Protein AF-A0A2E2B2Q1-F1 (afdb_monomer_lite)

Foldseek 3Di:
DPPVVVVVVVVVVVVVVPPPPQDDQDADVVLLVLLVVLLDPPDDPVNNVVSLVVLLVVCVVPVLSSLSNLLVQLLPPPDPSSNCSSVVSVVPHPDDLLSSCVSLLSQCSHPDPSSVVSSLVSQQVSQDDPPDPDGAPLSCLVVLLVQLVVCVVPVDGDRVSVLLSCLQRPLLNSLVSNLSSNPDDPVVSVLSVVLSVLLVVLVVCVVVVHDCPVSLVVNLVSLVVQLPDPRVSSLLSSLSSCLPDVSNVDVVSLVSQCPDPDPSSNVSSPPPD

Sequence (273 aa):
MNKFFTIVSFFIFSLIFNNIAHAQIKPDHELQKMLKSLADDEIAPKDFTELLNKILKFQKSNEKHFFEQLIYSFAYAKTFREGLVPGVVLERSDVSKEQVQENIVDLLDSKDKAIVQKTEEWILSFETQDNCDRLNFTAYIPRIRKSIKKGLDNGRPEHMALVRHMFKHDPQEAILVFNNSSGLPVEVIRSVLWMQHLVGVAVWRHENKFDFKDTLDAAKNEIGKAVHSQHWWVRLYVAAILKKYEIFNDEQYRKMLKDDDCQLVKEFLGGDG

pLDDT: mean 88.41, std 16.31, range [33.34, 98.38]

Radius of gyration: 22.4 Å; chains: 1; bounding box: 60×56×60 Å

Secondary structure (DSSP, 8-state):
--HHHHHHHHHHHHHHHS------PPP-HHHHHHHHHHT-TT--HHHHHHHHHHHHHHHHH-HHHHHHHHHHHHHT-SSHHHHHHHHHHHHTS---HHHHHHHHGGGGG-S-HHHHHHHHHHHHHHHEETTEEEE--GGGHHHHHHHHHHHTTTS--S-HHHHHHHHHH-HHHHHHHHHHHH---HHHHHHHHHHHHHHHHHHHHHHTT---HHHHHHHHHHHHHHTT-S-HHHHHHHHHHHHH-GGG--HHHHHHHHT-SSHHHHHTTSS--

Structure (mmCIF, N/CA/C/O backbone):
data_AF-A0A2E2B2Q1-F1
#
_entry.id   AF-A0A2E2B2Q1-F1
#
loop_
_atom_site.group_PDB
_atom_site.id
_atom_site.type_symbol
_atom_site.label_atom_id
_atom_site.label_alt_id
_atom_site.label_comp_id
_atom_site.label_asym_id
_atom_site.label_entity_id
_atom_site.label_seq_id
_atom_site.pdbx_PDB_ins_code
_atom_site.Cartn_x
_atom_site.Cartn_y
_atom_site.Cartn_z
_atom_site.occupancy
_atom_site.B_iso_or_equiv
_atom_site.auth_seq_id
_atom_site.auth_comp_id
_atom_site.auth_asym_id
_atom_site.auth_atom_id
_atom_site.pdbx_PDB_model_num
ATOM 1 N N . MET A 1 1 ? 30.743 -38.867 9.807 1.00 49.16 1 MET A N 1
ATOM 2 C CA . MET A 1 1 ? 30.598 -37.568 10.501 1.00 49.16 1 MET A CA 1
ATOM 3 C C . MET A 1 1 ? 29.833 -36.497 9.692 1.00 49.16 1 MET A C 1
ATOM 5 O O . MET A 1 1 ? 29.906 -35.340 10.056 1.00 49.16 1 MET A O 1
ATOM 9 N N . ASN A 1 2 ? 29.021 -36.854 8.674 1.00 47.56 2 ASN A N 1
ATOM 10 C CA . ASN A 1 2 ? 28.365 -35.875 7.773 1.00 47.56 2 ASN A CA 1
ATOM 11 C C . ASN A 1 2 ? 26.823 -35.837 7.810 1.00 47.56 2 ASN A C 1
ATOM 13 O O . ASN A 1 2 ? 26.230 -35.037 7.102 1.00 47.56 2 ASN A O 1
ATOM 17 N N . LYS A 1 3 ? 26.146 -36.664 8.621 1.00 38.81 3 LYS A N 1
ATOM 18 C CA . LYS A 1 3 ? 24.666 -36.671 8.691 1.00 38.81 3 LYS A CA 1
ATOM 19 C C . LYS A 1 3 ? 24.083 -35.748 9.769 1.00 38.81 3 LYS A C 1
ATOM 21 O O . LYS A 1 3 ? 22.917 -35.386 9.690 1.00 38.81 3 LYS A O 1
ATOM 26 N N . PHE A 1 4 ? 24.892 -35.341 10.749 1.00 38.16 4 PHE A N 1
ATOM 27 C CA . PHE A 1 4 ? 24.446 -34.472 11.844 1.00 38.16 4 PHE A CA 1
ATOM 28 C C . PHE A 1 4 ? 24.378 -32.991 11.428 1.00 38.16 4 PHE A C 1
ATOM 30 O O . PHE A 1 4 ? 23.497 -32.266 11.877 1.00 38.16 4 PHE A O 1
ATOM 37 N N . PHE A 1 5 ? 25.240 -32.557 10.500 1.00 41.59 5 PHE A N 1
ATOM 38 C CA . PHE A 1 5 ? 25.255 -31.177 9.998 1.00 41.59 5 PHE A CA 1
ATOM 39 C C . PHE A 1 5 ? 24.036 -30.840 9.121 1.00 41.59 5 PHE A C 1
ATOM 41 O O . PHE A 1 5 ? 23.503 -29.738 9.202 1.00 41.59 5 PHE A O 1
ATOM 48 N N . THR A 1 6 ? 23.524 -31.797 8.340 1.00 43.50 6 THR A N 1
ATOM 49 C CA . THR A 1 6 ? 22.382 -31.570 7.435 1.00 43.50 6 THR A CA 1
ATOM 50 C C . THR A 1 6 ? 21.057 -31.360 8.179 1.00 43.50 6 THR A C 1
ATOM 52 O O . THR A 1 6 ? 20.217 -30.585 7.729 1.00 43.50 6 THR A O 1
ATOM 55 N N . ILE A 1 7 ? 20.869 -31.998 9.340 1.00 44.50 7 ILE A N 1
ATOM 56 C CA . ILE A 1 7 ? 19.632 -31.884 10.134 1.00 44.50 7 ILE A CA 1
ATOM 57 C C . ILE A 1 7 ? 19.592 -30.553 10.902 1.00 44.50 7 ILE A C 1
ATOM 59 O O . ILE A 1 7 ? 18.540 -29.921 10.989 1.00 44.50 7 ILE A O 1
ATOM 63 N N . VAL A 1 8 ? 20.742 -30.076 11.389 1.00 41.19 8 VAL A N 1
ATOM 64 C CA . VAL A 1 8 ? 20.841 -28.787 12.095 1.00 41.19 8 VAL A CA 1
ATOM 65 C C . VAL A 1 8 ? 20.626 -27.607 11.137 1.00 41.19 8 VAL A C 1
ATOM 67 O O . VAL A 1 8 ? 19.913 -26.668 11.486 1.00 41.19 8 VAL A O 1
ATOM 70 N N . SER A 1 9 ? 21.123 -27.676 9.895 1.00 41.41 9 SER A N 1
ATOM 71 C CA . SER A 1 9 ? 20.845 -26.641 8.885 1.00 41.41 9 SER A CA 1
ATOM 72 C C . SER A 1 9 ? 19.366 -26.563 8.488 1.00 41.41 9 SER A C 1
ATOM 74 O O . SER A 1 9 ? 18.875 -25.461 8.263 1.00 41.41 9 SER A O 1
ATOM 76 N N . PHE A 1 10 ? 18.630 -27.681 8.463 1.00 38.34 10 PHE A N 1
ATOM 77 C CA . PHE A 1 10 ? 17.196 -27.678 8.134 1.00 38.34 10 PHE A CA 1
ATOM 78 C C . PHE A 1 10 ? 16.337 -27.071 9.258 1.00 38.34 10 PHE A C 1
ATOM 80 O O . PHE A 1 10 ? 15.379 -26.350 8.986 1.00 38.34 10 PHE A O 1
ATOM 87 N N . PHE A 1 11 ? 16.709 -27.292 10.524 1.00 36.91 11 PHE A N 1
ATOM 88 C CA . PHE A 1 11 ? 16.032 -26.676 11.672 1.00 36.91 11 PHE A CA 1
ATOM 89 C C . PHE A 1 11 ? 16.306 -25.172 11.787 1.00 36.91 11 PHE A C 1
ATOM 91 O O . PHE A 1 11 ? 15.384 -24.418 12.088 1.00 36.91 11 PHE A O 1
ATOM 98 N N . ILE A 1 12 ? 17.526 -24.717 11.483 1.00 44.25 12 ILE A N 1
ATOM 99 C CA . ILE A 1 12 ? 17.846 -23.281 11.443 1.00 44.25 12 ILE A CA 1
ATOM 100 C C . ILE A 1 12 ? 17.125 -22.603 10.267 1.00 44.25 12 ILE A C 1
ATOM 102 O O . ILE A 1 12 ? 16.575 -21.520 10.445 1.00 44.25 12 ILE A O 1
ATOM 106 N N . PHE A 1 13 ? 17.011 -23.260 9.106 1.00 40.34 13 PHE A N 1
ATOM 107 C CA . PHE A 1 13 ? 16.207 -22.743 7.989 1.00 40.34 13 PHE A CA 1
ATOM 108 C C . PHE A 1 13 ? 14.718 -22.641 8.364 1.00 40.34 13 PHE A C 1
ATOM 110 O O . PHE A 1 13 ? 14.092 -21.611 8.135 1.00 40.34 13 PHE A O 1
ATOM 117 N N . SER A 1 14 ? 14.156 -23.655 9.028 1.00 33.34 14 SER A N 1
ATOM 118 C CA . SER A 1 14 ? 12.746 -23.647 9.448 1.00 33.34 14 SER A CA 1
ATOM 119 C C . SER A 1 14 ? 12.452 -22.645 10.580 1.00 33.34 14 SER A C 1
ATOM 121 O O . SER A 1 14 ? 11.354 -22.101 10.652 1.00 33.34 14 SER A O 1
ATOM 123 N N . LEU A 1 15 ? 13.428 -22.330 11.440 1.00 36.56 15 LEU A N 1
ATOM 124 C CA . LEU A 1 15 ? 13.305 -21.290 12.475 1.00 36.56 15 LEU A CA 1
ATOM 125 C C . LEU A 1 15 ? 13.440 -19.862 11.923 1.00 36.56 15 LEU A C 1
ATOM 127 O O . LEU A 1 15 ? 12.836 -18.946 12.478 1.00 36.56 15 LEU A O 1
ATOM 131 N N . ILE A 1 16 ? 14.165 -19.666 10.815 1.00 43.59 16 ILE A N 1
ATOM 132 C CA . ILE A 1 16 ? 14.241 -18.366 10.125 1.00 43.59 16 ILE A CA 1
ATOM 133 C C . ILE A 1 16 ? 12.952 -18.091 9.327 1.00 43.59 16 ILE A C 1
ATOM 135 O O . ILE A 1 16 ? 12.523 -16.943 9.250 1.00 43.59 16 ILE A O 1
ATOM 139 N N . PHE A 1 17 ? 12.274 -19.126 8.810 1.00 43.31 17 PHE A N 1
ATOM 140 C CA . PHE A 1 17 ? 10.996 -18.971 8.095 1.00 43.31 17 PHE A CA 1
ATOM 141 C C . PHE A 1 17 ? 9.740 -18.957 8.993 1.00 43.31 17 PHE A C 1
ATOM 143 O O . PHE A 1 17 ? 8.704 -18.474 8.548 1.00 43.31 17 PHE A O 1
ATOM 150 N N . ASN A 1 18 ? 9.807 -19.418 10.251 1.00 36.28 18 ASN A N 1
ATOM 151 C CA . ASN A 1 18 ? 8.630 -19.511 11.138 1.00 36.28 18 ASN A CA 1
ATOM 152 C C . ASN A 1 18 ? 8.410 -18.330 12.100 1.00 36.28 18 ASN A C 1
ATOM 154 O O . ASN A 1 18 ? 7.409 -18.325 12.812 1.00 36.28 18 ASN A O 1
ATOM 158 N N . ASN A 1 19 ? 9.291 -17.326 12.134 1.00 39.44 19 ASN A N 1
ATOM 159 C CA . ASN A 1 19 ? 9.129 -16.174 13.037 1.00 39.44 19 ASN A CA 1
ATOM 160 C C . ASN A 1 19 ? 8.530 -14.922 12.387 1.00 39.44 19 ASN A C 1
ATOM 162 O O . ASN A 1 19 ? 8.425 -13.888 13.045 1.00 39.44 19 ASN A O 1
ATOM 166 N N . ILE A 1 20 ? 8.039 -15.014 11.148 1.00 47.78 20 ILE A N 1
ATOM 167 C CA . ILE A 1 20 ? 6.969 -14.111 10.719 1.00 47.78 20 ILE A CA 1
ATOM 168 C C . ILE A 1 20 ? 5.678 -14.748 11.230 1.00 47.78 20 ILE A C 1
ATOM 170 O O . ILE A 1 20 ? 4.977 -15.455 10.507 1.00 47.78 20 ILE A O 1
ATOM 174 N N . ALA A 1 21 ? 5.402 -14.573 12.524 1.00 47.75 21 ALA A N 1
ATOM 175 C CA . ALA A 1 21 ? 4.076 -14.827 13.060 1.00 47.75 21 ALA A CA 1
ATOM 176 C C . ALA A 1 21 ? 3.123 -13.900 12.300 1.00 47.75 21 ALA A C 1
ATOM 178 O O . ALA A 1 21 ? 3.013 -12.720 12.621 1.00 47.75 21 ALA A O 1
ATOM 179 N N . HIS A 1 22 ? 2.523 -14.410 11.222 1.00 54.91 22 HIS A N 1
ATOM 180 C CA . HIS A 1 22 ? 1.529 -13.681 10.447 1.00 54.91 22 HIS A CA 1
ATOM 181 C C . HIS A 1 22 ? 0.491 -13.145 11.427 1.00 54.91 22 HIS A C 1
ATOM 183 O O . HIS A 1 22 ? -0.100 -13.935 12.168 1.00 54.91 22 HIS A O 1
ATOM 189 N N . ALA A 1 23 ? 0.340 -11.822 11.472 1.00 63.12 23 ALA A N 1
ATOM 190 C CA . ALA A 1 23 ? -0.420 -11.126 12.498 1.00 63.12 23 ALA A CA 1
ATOM 191 C C . ALA A 1 23 ? -1.913 -11.468 12.374 1.00 63.12 23 ALA A C 1
ATOM 193 O O . ALA A 1 23 ? -2.686 -10.795 11.691 1.00 63.12 23 ALA A O 1
ATOM 194 N N . GLN A 1 24 ? -2.321 -12.571 12.998 1.00 84.56 24 GLN A N 1
ATOM 195 C CA . GLN A 1 24 ? -3.720 -12.849 13.254 1.00 84.56 24 GLN A CA 1
ATOM 196 C C . GLN A 1 24 ? -4.105 -12.051 14.494 1.00 84.56 24 GLN A C 1
ATOM 198 O O . GLN A 1 24 ? -3.623 -12.323 15.595 1.00 84.56 24 GLN A O 1
ATOM 203 N N . ILE A 1 25 ? -4.960 -11.050 14.304 1.00 93.06 25 ILE A N 1
ATOM 204 C CA . ILE A 1 25 ? -5.442 -10.221 15.403 1.00 93.06 25 ILE A CA 1
ATOM 205 C C . ILE A 1 25 ? -6.359 -11.086 16.266 1.00 93.06 25 ILE A C 1
ATOM 207 O O . ILE A 1 25 ? -7.405 -11.552 15.813 1.00 93.06 25 ILE A O 1
ATOM 211 N N . LYS A 1 26 ? -5.965 -11.321 17.518 1.00 95.25 26 LYS A N 1
ATOM 212 C CA . LYS A 1 26 ? -6.862 -11.915 18.508 1.00 95.25 26 LYS A CA 1
ATOM 213 C C . LYS A 1 26 ? -7.782 -10.804 19.025 1.00 95.25 26 LYS A C 1
ATOM 215 O O . LYS A 1 26 ? -7.255 -9.811 19.529 1.00 95.25 26 LYS A O 1
ATOM 220 N N . PRO A 1 27 ? -9.114 -10.930 18.912 1.00 96.75 27 PRO A N 1
ATOM 221 C CA . PRO A 1 27 ? -10.012 -9.887 19.385 1.00 96.75 27 PRO A CA 1
ATOM 222 C C . PRO A 1 27 ? -9.913 -9.731 20.905 1.00 96.75 27 PRO A C 1
ATOM 224 O O . PRO A 1 27 ? -9.996 -10.714 21.647 1.00 96.75 27 PRO A O 1
ATOM 227 N N . ASP A 1 28 ? -9.766 -8.492 21.361 1.00 97.81 28 ASP A N 1
ATOM 228 C CA . ASP A 1 28 ? -9.951 -8.114 22.759 1.00 97.81 28 ASP A CA 1
ATOM 229 C C . ASP A 1 28 ? -11.451 -7.931 22.999 1.00 97.81 28 ASP A C 1
ATOM 231 O O . ASP A 1 28 ? -12.064 -6.976 22.525 1.00 97.81 28 ASP A O 1
ATOM 235 N N . HIS A 1 29 ? -12.067 -8.876 23.706 1.00 97.50 29 HIS A N 1
ATOM 236 C CA . HIS A 1 29 ? -13.516 -8.888 23.894 1.00 97.50 29 HIS A CA 1
ATOM 237 C C . HIS A 1 29 ? -14.056 -7.634 24.590 1.00 97.50 29 HIS A C 1
ATOM 239 O O . HIS A 1 29 ? -15.154 -7.193 24.249 1.00 97.50 29 HIS A O 1
ATOM 245 N N . GLU A 1 30 ? -13.307 -7.050 25.527 1.00 97.94 30 GLU A N 1
ATOM 246 C CA . GLU A 1 30 ? -13.748 -5.852 26.241 1.00 97.94 30 GLU A CA 1
ATOM 247 C C . GLU A 1 30 ? -13.670 -4.633 25.323 1.00 97.94 30 GLU A C 1
ATOM 249 O O . GLU A 1 30 ? -14.650 -3.896 25.197 1.00 97.94 30 GLU A O 1
ATOM 254 N N . LEU A 1 31 ? -12.558 -4.455 24.603 1.00 98.06 31 LEU A N 1
ATOM 255 C CA . LEU A 1 31 ? -12.434 -3.347 23.655 1.00 98.06 31 LEU A CA 1
ATOM 256 C C . LEU A 1 31 ? -13.431 -3.472 22.495 1.00 98.06 31 LEU A C 1
ATOM 258 O O . LEU A 1 31 ? -14.098 -2.494 22.166 1.00 98.06 31 LEU A O 1
ATOM 262 N N . GLN A 1 32 ? -13.616 -4.665 21.928 1.00 98.31 32 GLN A N 1
ATOM 263 C CA . GLN A 1 32 ? -14.600 -4.891 20.863 1.00 98.31 32 GLN A CA 1
ATOM 264 C C . GLN A 1 32 ? -16.035 -4.632 21.340 1.00 98.31 32 GLN A C 1
ATOM 266 O O . GLN A 1 32 ? -16.844 -4.078 20.597 1.00 98.31 32 GLN A O 1
ATOM 271 N N . LYS A 1 33 ? -16.360 -4.973 22.593 1.00 98.06 33 LYS A N 1
ATOM 272 C CA . LYS A 1 33 ? -17.656 -4.631 23.188 1.00 98.06 33 LYS A CA 1
ATOM 273 C C . LYS A 1 33 ? -17.828 -3.117 23.312 1.00 98.06 33 LYS A C 1
ATOM 275 O O . LYS A 1 33 ? -18.886 -2.614 22.950 1.00 98.06 33 LYS A O 1
ATOM 280 N N . MET A 1 34 ? -16.803 -2.397 23.773 1.00 98.38 34 MET A N 1
ATOM 281 C CA . MET A 1 34 ? -16.843 -0.933 23.860 1.00 98.38 34 MET A CA 1
ATOM 282 C C . MET A 1 34 ? -16.999 -0.281 22.478 1.00 98.38 34 MET A C 1
ATOM 284 O O . MET A 1 34 ? -17.853 0.584 22.312 1.00 98.38 34 MET A O 1
ATOM 288 N N . LEU A 1 35 ? -16.239 -0.723 21.472 1.00 97.62 35 LEU A N 1
ATOM 289 C CA . LEU A 1 35 ? -16.360 -0.224 20.097 1.00 97.62 35 LEU A CA 1
ATOM 290 C C . LEU A 1 35 ? -17.763 -0.479 19.535 1.00 97.62 35 LEU A C 1
ATOM 292 O O . LEU A 1 35 ? -18.383 0.422 18.980 1.00 97.62 35 LEU A O 1
ATOM 296 N N . LYS A 1 36 ? -18.315 -1.674 19.758 1.00 97.69 36 LYS A N 1
ATOM 297 C CA . LYS A 1 36 ? -19.680 -1.990 19.337 1.00 97.69 36 LYS A CA 1
ATOM 298 C C . LYS A 1 36 ? -20.727 -1.118 20.036 1.00 97.69 36 LYS A C 1
ATOM 300 O O . LYS A 1 36 ? -21.661 -0.663 19.387 1.00 97.69 36 LYS A O 1
ATOM 305 N N . SER A 1 37 ? -20.573 -0.860 21.334 1.00 97.88 37 SER A N 1
ATOM 306 C CA . SER A 1 37 ? -21.482 0.015 22.083 1.00 97.88 37 SER A CA 1
ATOM 307 C C . SER A 1 37 ? -21.451 1.469 21.599 1.00 97.88 37 SER A C 1
ATOM 309 O O . SER A 1 37 ? -22.471 2.139 21.695 1.00 97.88 37 SER A O 1
ATOM 311 N N . LEU A 1 38 ? -20.341 1.961 21.029 1.00 97.50 38 LEU A N 1
ATOM 312 C CA . LEU A 1 38 ? -20.315 3.291 20.396 1.00 97.50 38 LEU A CA 1
ATOM 313 C C . LEU A 1 38 ? -21.190 3.382 19.135 1.00 97.50 38 LEU A C 1
ATOM 315 O O . LEU A 1 38 ? -21.540 4.488 18.732 1.00 97.50 38 LEU A O 1
ATOM 319 N N . ALA A 1 39 ? -21.523 2.252 18.505 1.00 96.44 39 ALA A N 1
ATOM 320 C CA . ALA A 1 39 ? -22.384 2.207 17.325 1.00 96.44 39 ALA A CA 1
ATOM 321 C C . ALA A 1 39 ? -23.886 2.159 17.662 1.00 96.44 39 ALA A C 1
ATOM 323 O O . ALA A 1 39 ? -24.695 2.137 16.736 1.00 96.44 39 ALA A O 1
ATOM 324 N N . ASP A 1 40 ? -24.251 2.096 18.948 1.00 95.62 40 ASP A N 1
ATOM 325 C CA . ASP A 1 40 ? -25.637 1.992 19.405 1.00 95.62 40 ASP A CA 1
ATOM 326 C C . ASP A 1 40 ? -26.402 3.306 19.175 1.00 95.62 40 ASP A C 1
ATOM 328 O O . ASP A 1 40 ? -25.960 4.383 19.577 1.00 95.62 40 ASP A O 1
ATOM 332 N N . ASP A 1 41 ? -27.561 3.218 18.524 1.00 91.75 41 ASP A N 1
ATOM 333 C CA . ASP A 1 41 ? -28.420 4.356 18.184 1.00 91.75 41 ASP A CA 1
ATOM 334 C C . ASP A 1 41 ? -29.025 5.022 19.424 1.00 91.75 41 ASP A C 1
ATOM 336 O O . ASP A 1 41 ? -29.382 6.201 19.376 1.00 91.75 41 ASP A O 1
ATOM 340 N N . GLU A 1 42 ? -29.134 4.275 20.521 1.00 95.94 42 GLU A N 1
ATOM 341 C CA . GLU A 1 42 ? -29.773 4.708 21.762 1.00 95.94 42 GLU A CA 1
ATOM 342 C C . GLU A 1 42 ? -28.764 5.189 22.815 1.00 95.94 42 GLU A C 1
ATOM 344 O O . GLU A 1 42 ? -29.151 5.531 23.936 1.00 95.94 42 GLU A O 1
ATOM 349 N N . ILE A 1 43 ? -27.467 5.252 22.481 1.00 94.44 43 ILE A N 1
ATOM 350 C CA . ILE A 1 43 ? -26.449 5.678 23.442 1.00 94.44 43 ILE A CA 1
ATOM 351 C C . ILE A 1 43 ? -26.648 7.144 23.847 1.00 94.44 43 ILE A C 1
ATOM 353 O O . ILE A 1 43 ? -26.672 8.062 23.022 1.00 94.44 43 ILE A O 1
ATOM 357 N N . ALA A 1 44 ? -26.753 7.390 25.153 1.00 95.75 44 ALA A N 1
ATOM 358 C CA . ALA A 1 44 ? -26.831 8.750 25.659 1.00 95.75 44 ALA A CA 1
ATOM 359 C C . ALA A 1 44 ? -25.507 9.498 25.378 1.00 95.75 44 ALA A C 1
ATOM 361 O O . ALA A 1 44 ? -24.429 8.921 25.545 1.00 95.75 44 ALA A O 1
ATOM 362 N N . PRO A 1 45 ? -25.527 10.805 25.042 1.00 94.56 45 PRO A N 1
ATOM 363 C CA . PRO A 1 45 ? -24.305 11.558 24.723 1.00 94.56 45 PRO A CA 1
ATOM 364 C C . PRO A 1 45 ? -23.229 11.532 25.821 1.00 94.56 45 PRO A C 1
ATOM 366 O O . PRO A 1 45 ? -22.026 11.534 25.540 1.00 94.56 45 PRO A O 1
ATOM 369 N N . LYS A 1 46 ? -23.659 11.497 27.088 1.00 95.56 46 LYS A N 1
ATOM 370 C CA . LYS A 1 46 ? -22.759 11.373 28.238 1.00 95.56 46 LYS A CA 1
ATOM 371 C C . LYS A 1 46 ? -22.055 10.013 28.242 1.00 95.56 46 LYS A C 1
ATOM 373 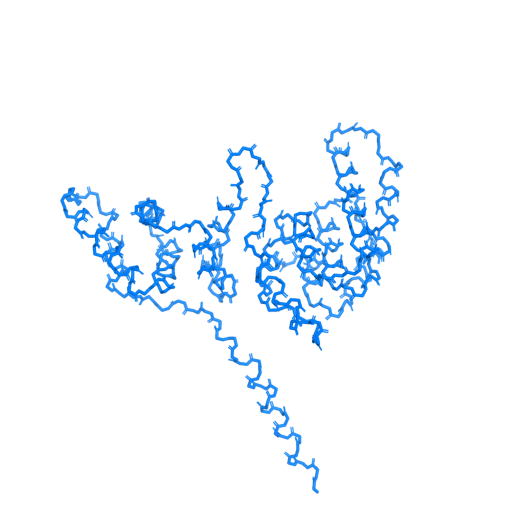O O . LYS A 1 46 ? -20.833 9.974 28.368 1.00 95.56 46 LYS A O 1
ATOM 378 N N . ASP A 1 47 ? -22.804 8.935 28.029 1.00 96.50 47 ASP A N 1
ATOM 379 C CA . ASP A 1 47 ? -22.277 7.568 28.004 1.00 96.50 47 ASP A CA 1
ATOM 380 C C . ASP A 1 47 ? -21.339 7.360 26.811 1.00 96.50 47 ASP A C 1
ATOM 382 O O . ASP A 1 47 ? -20.276 6.760 26.967 1.00 96.50 47 ASP A O 1
ATOM 386 N N . PHE A 1 48 ? -21.665 7.944 25.652 1.00 96.19 48 PHE A N 1
ATOM 387 C CA . PHE A 1 48 ? -20.777 7.981 24.487 1.00 96.19 48 PHE A CA 1
ATOM 388 C C . PHE A 1 48 ? -19.426 8.616 24.836 1.00 96.19 48 PHE A C 1
ATOM 390 O O . PHE A 1 48 ? -18.372 8.040 24.573 1.00 96.19 48 PHE A O 1
ATOM 397 N N . THR A 1 49 ? -19.451 9.788 25.479 1.00 96.75 49 THR A N 1
ATOM 398 C CA . THR A 1 49 ? -18.233 10.517 25.865 1.00 96.75 49 THR A CA 1
ATOM 399 C C . THR A 1 49 ? -17.408 9.730 26.884 1.00 96.75 49 THR A C 1
ATOM 401 O O . THR A 1 49 ? -16.186 9.631 26.759 1.00 96.75 49 THR A O 1
ATOM 404 N N . GLU A 1 50 ? -18.052 9.135 27.891 1.00 97.88 50 GLU A N 1
ATOM 405 C CA . GLU A 1 50 ? -17.373 8.299 28.885 1.00 97.88 50 GLU A CA 1
ATOM 406 C C . GLU A 1 50 ? -16.739 7.051 28.256 1.00 97.88 50 GLU A C 1
ATOM 408 O O . GLU A 1 50 ? -15.609 6.691 28.598 1.00 97.88 50 GLU A O 1
ATOM 413 N N . LEU A 1 51 ? -17.442 6.403 27.327 1.00 97.75 51 LEU A N 1
ATOM 414 C CA . LEU A 1 51 ? -16.970 5.214 26.626 1.00 97.75 51 LEU A CA 1
ATOM 415 C C . LEU A 1 51 ? -15.794 5.530 25.700 1.00 97.75 51 LEU A C 1
ATOM 417 O O . LEU A 1 51 ? -14.771 4.844 25.749 1.00 97.75 51 LEU A O 1
ATOM 421 N N . LEU A 1 52 ? -15.897 6.613 24.930 1.00 97.62 52 LEU A N 1
ATOM 422 C CA . LEU A 1 52 ? -14.814 7.107 24.087 1.00 97.62 52 LEU A CA 1
ATOM 423 C C . LEU A 1 52 ? -13.568 7.419 24.926 1.00 97.62 52 LEU A C 1
ATOM 425 O O . LEU A 1 52 ? -12.480 6.951 24.605 1.00 97.62 52 LEU A O 1
ATOM 429 N N . ASN A 1 53 ? -13.716 8.110 26.060 1.00 97.75 53 ASN A N 1
ATOM 430 C CA . ASN A 1 53 ? -12.592 8.402 26.955 1.00 97.75 53 ASN A CA 1
ATOM 431 C C . ASN A 1 53 ? -11.926 7.132 27.513 1.00 97.75 53 ASN A C 1
ATOM 433 O O . ASN A 1 53 ? -10.703 7.099 27.671 1.00 97.75 53 ASN A O 1
ATOM 437 N N . LYS A 1 54 ? -12.695 6.070 27.796 1.00 98.00 54 LYS A N 1
ATOM 438 C CA . LYS A 1 54 ? -12.138 4.766 28.207 1.00 98.00 54 LYS A CA 1
ATOM 439 C C . LYS A 1 54 ? -11.323 4.126 27.083 1.00 98.00 54 LYS A C 1
ATOM 441 O O . LYS A 1 54 ? -10.213 3.662 27.342 1.00 98.00 54 LYS A O 1
ATOM 446 N N . ILE A 1 55 ? -11.835 4.153 25.854 1.00 98.00 55 ILE A N 1
ATOM 447 C CA . ILE A 1 55 ? -11.139 3.647 24.663 1.00 98.00 55 ILE A CA 1
ATOM 448 C C . ILE A 1 55 ? -9.842 4.435 24.413 1.00 98.00 55 ILE A C 1
ATOM 450 O O . ILE A 1 55 ? -8.779 3.841 24.243 1.00 98.00 55 ILE A O 1
ATOM 454 N N . LEU A 1 56 ? -9.880 5.767 24.488 1.00 97.38 56 LEU A N 1
ATOM 455 C CA . LEU A 1 56 ? -8.690 6.612 24.313 1.00 97.38 56 LEU A CA 1
ATOM 456 C C . LEU A 1 56 ? -7.665 6.426 25.446 1.00 97.38 56 LEU A C 1
ATOM 458 O O . LEU A 1 56 ? -6.457 6.477 25.224 1.00 97.38 56 LEU A O 1
ATOM 462 N N . LYS A 1 57 ? -8.111 6.143 26.675 1.00 97.38 57 LYS A N 1
ATOM 463 C CA . LYS A 1 57 ? -7.202 5.771 27.771 1.00 97.38 57 LYS A CA 1
ATOM 464 C C . LYS A 1 57 ? -6.501 4.433 27.502 1.00 97.38 57 LYS A C 1
ATOM 466 O O . LYS A 1 57 ? -5.323 4.290 27.840 1.00 97.38 57 LYS A O 1
ATOM 471 N N . PHE A 1 58 ? -7.201 3.471 26.897 1.00 96.56 58 PHE A N 1
ATOM 472 C CA . PHE A 1 58 ? -6.612 2.201 26.470 1.00 96.56 58 PHE A CA 1
ATOM 473 C C . PHE A 1 58 ? -5.538 2.417 25.397 1.00 96.56 58 PHE A C 1
ATOM 475 O O . PHE A 1 58 ? -4.437 1.888 25.542 1.00 96.56 58 PHE A O 1
ATOM 482 N N . GLN A 1 59 ? -5.812 3.263 24.394 1.00 96.44 59 GLN A N 1
ATOM 483 C CA . GLN A 1 59 ? -4.851 3.633 23.345 1.00 96.44 59 GLN A CA 1
ATOM 484 C C . GLN A 1 59 ? -3.509 4.095 23.929 1.00 96.44 59 GLN A C 1
ATOM 486 O O . GLN A 1 59 ? -2.466 3.581 23.536 1.00 96.44 59 GLN A O 1
ATOM 491 N N . LYS A 1 60 ? -3.523 4.969 24.944 1.00 94.56 60 LYS A N 1
ATOM 492 C CA . LYS A 1 60 ? -2.296 5.455 25.607 1.00 94.56 60 LYS A CA 1
ATOM 493 C C . LYS A 1 60 ? -1.476 4.366 26.307 1.00 94.56 60 LYS A C 1
ATOM 495 O O . LYS A 1 60 ? -0.288 4.559 26.538 1.00 94.56 60 LYS A O 1
ATOM 500 N N . SER A 1 61 ? -2.102 3.252 26.684 1.00 94.81 61 SER A N 1
ATOM 501 C CA . SER A 1 61 ? -1.442 2.161 27.417 1.00 94.81 61 SER A CA 1
ATOM 502 C C . SER A 1 61 ? -1.002 1.013 26.506 1.00 94.81 61 SER A C 1
ATOM 504 O O . SER A 1 61 ? -0.155 0.216 26.905 1.00 94.81 61 SER A O 1
ATOM 506 N N . ASN A 1 62 ? -1.594 0.891 25.313 1.00 95.00 62 ASN A N 1
ATOM 507 C CA . ASN A 1 62 ? -1.360 -0.233 24.409 1.00 95.00 62 ASN A CA 1
ATOM 508 C C . ASN A 1 62 ? -1.611 0.155 22.939 1.00 95.00 62 ASN A C 1
ATOM 510 O O . ASN A 1 62 ? -2.491 -0.390 22.275 1.00 95.00 62 ASN A O 1
ATOM 514 N N . GLU A 1 63 ? -0.850 1.136 22.450 1.00 94.75 63 GLU A N 1
ATOM 515 C CA . GLU A 1 63 ? -1.075 1.816 21.165 1.00 94.75 63 GLU A CA 1
ATOM 516 C C . GLU A 1 63 ? -1.172 0.856 19.971 1.00 94.75 63 GLU A C 1
ATOM 518 O O . GLU A 1 63 ? -2.170 0.864 19.252 1.00 94.75 63 GLU A O 1
ATOM 523 N N . LYS A 1 64 ? -0.186 -0.031 19.793 1.00 95.19 64 LYS A N 1
ATOM 524 C CA . LYS A 1 64 ? -0.201 -1.002 18.691 1.00 95.19 64 LYS A CA 1
ATOM 525 C C . LYS A 1 64 ? -1.443 -1.889 18.732 1.00 95.19 64 LYS A C 1
ATOM 527 O O . LYS A 1 64 ? -2.155 -2.011 17.739 1.00 95.19 64 LYS A O 1
ATOM 532 N N . HIS A 1 65 ? -1.717 -2.487 19.890 1.00 96.12 65 HIS A N 1
ATOM 533 C CA . HIS A 1 65 ? -2.855 -3.384 20.039 1.00 96.12 65 HIS A CA 1
ATOM 534 C C . HIS A 1 65 ? -4.185 -2.654 19.826 1.00 96.12 65 HIS A C 1
ATOM 536 O O . HIS A 1 65 ? -5.104 -3.201 19.228 1.00 96.12 65 HIS A O 1
ATOM 542 N N . PHE A 1 66 ? -4.281 -1.396 20.252 1.00 97.62 66 PHE A N 1
ATOM 543 C CA . PHE A 1 66 ? -5.435 -0.551 19.976 1.00 97.62 66 PHE A CA 1
ATOM 544 C C . PHE A 1 66 ? -5.707 -0.421 18.469 1.00 97.62 66 PHE A C 1
ATOM 546 O O . PHE A 1 66 ? -6.832 -0.684 18.043 1.00 97.62 66 PHE A O 1
ATOM 553 N N . PHE A 1 67 ? -4.696 -0.109 17.652 1.00 97.38 67 PHE A N 1
ATOM 554 C CA . PHE A 1 67 ? -4.868 -0.018 16.197 1.00 97.38 67 PHE A CA 1
ATOM 555 C C . PHE A 1 67 ? -5.242 -1.360 15.555 1.00 97.38 67 PHE A C 1
ATOM 557 O O . PHE A 1 67 ? -6.114 -1.400 14.685 1.00 97.38 67 PHE A O 1
ATOM 564 N N . GLU A 1 68 ? -4.661 -2.467 16.026 1.00 96.81 68 GLU A N 1
ATOM 565 C CA . GLU A 1 68 ? -5.065 -3.815 15.606 1.00 96.81 68 GLU A CA 1
ATOM 566 C C . GLU A 1 68 ? -6.560 -4.060 15.880 1.00 96.81 68 GLU A C 1
ATOM 568 O O . GLU A 1 68 ? -7.288 -4.556 15.019 1.00 96.81 68 GLU A O 1
ATOM 573 N N . GLN A 1 69 ? -7.052 -3.667 17.059 1.00 98.00 69 GLN A N 1
ATOM 574 C CA . GLN A 1 69 ? -8.462 -3.827 17.421 1.00 98.00 69 GLN A CA 1
ATOM 575 C C . GLN A 1 69 ? -9.394 -2.911 16.620 1.00 98.00 69 GLN A C 1
ATOM 577 O O . GLN A 1 69 ? -10.517 -3.324 16.316 1.00 98.00 69 GLN A O 1
ATOM 582 N N . LEU A 1 70 ? -8.951 -1.713 16.230 1.00 98.06 70 LEU A N 1
ATOM 583 C CA . LEU A 1 70 ? -9.730 -0.851 15.341 1.00 98.06 70 LEU A CA 1
ATOM 584 C C . LEU A 1 70 ? -9.875 -1.455 13.940 1.00 98.06 70 LEU A C 1
ATOM 586 O O . LEU A 1 70 ? -10.990 -1.509 13.421 1.00 98.06 70 LEU A O 1
ATOM 590 N N . ILE A 1 71 ? -8.784 -1.966 13.359 1.00 97.94 71 ILE A N 1
ATOM 591 C CA . ILE A 1 71 ? -8.827 -2.660 12.063 1.00 97.94 71 ILE A CA 1
ATOM 592 C C . ILE A 1 71 ? -9.711 -3.907 12.148 1.00 97.94 71 ILE A C 1
ATOM 594 O O . ILE A 1 71 ? -10.535 -4.131 11.262 1.00 97.94 71 ILE A O 1
ATOM 598 N N . TYR A 1 72 ? -9.598 -4.689 13.226 1.00 98.06 72 TYR A N 1
ATOM 599 C CA . TYR A 1 72 ? -10.469 -5.843 13.449 1.00 98.06 72 TYR A CA 1
ATOM 600 C C . TYR A 1 72 ? -11.946 -5.438 13.506 1.00 98.06 72 TYR A C 1
ATOM 602 O O . TYR A 1 72 ? -12.775 -6.025 12.810 1.00 98.06 72 TYR A O 1
ATOM 610 N N . SER A 1 73 ? -12.277 -4.406 14.288 1.00 97.62 73 SER A N 1
ATOM 611 C CA . SER A 1 73 ? -13.645 -3.891 14.384 1.00 97.62 73 SER A CA 1
ATOM 612 C C . SER A 1 73 ? -14.161 -3.417 13.027 1.00 97.62 73 SER A C 1
ATOM 614 O O . SER A 1 73 ? -15.324 -3.648 12.710 1.00 97.62 73 SER A O 1
ATOM 616 N N . PHE A 1 74 ? -13.313 -2.779 12.214 1.00 97.12 74 PHE A N 1
ATOM 617 C CA . PHE A 1 74 ? -13.703 -2.306 10.890 1.00 97.12 74 PHE A CA 1
ATOM 618 C C . PHE A 1 74 ? -13.943 -3.461 9.908 1.00 97.12 74 PHE A C 1
ATOM 620 O O . PHE A 1 74 ? -14.939 -3.467 9.186 1.00 97.12 74 PHE A O 1
ATOM 627 N N . ALA A 1 75 ? -13.060 -4.461 9.902 1.00 97.00 75 ALA A N 1
ATOM 628 C CA . ALA A 1 75 ? -13.146 -5.617 9.010 1.00 97.00 75 ALA A CA 1
ATOM 629 C C . ALA A 1 75 ? -14.378 -6.491 9.269 1.00 97.00 75 ALA A C 1
ATOM 631 O O . ALA A 1 75 ? -14.923 -7.078 8.335 1.00 97.00 75 ALA A O 1
ATOM 632 N N . TYR A 1 76 ? -14.827 -6.556 10.524 1.00 97.31 76 TYR A N 1
ATOM 633 C CA . TYR A 1 76 ? -15.927 -7.415 10.963 1.00 97.31 76 TYR A CA 1
ATOM 634 C C . TYR A 1 76 ? -17.198 -6.654 11.361 1.00 97.31 76 TYR A C 1
ATOM 636 O O . TYR A 1 76 ? -18.099 -7.239 11.973 1.00 97.31 76 TYR A O 1
ATOM 644 N N . ALA A 1 77 ? -17.290 -5.372 11.000 1.00 96.81 77 ALA A N 1
ATOM 645 C CA . ALA A 1 77 ? -18.485 -4.566 11.202 1.00 96.81 77 ALA A CA 1
ATOM 646 C C . ALA A 1 77 ? -19.698 -5.197 10.497 1.00 96.81 77 ALA A C 1
ATOM 648 O O . ALA A 1 77 ? -19.651 -5.542 9.315 1.00 96.81 77 ALA A O 1
ATOM 649 N N . LYS A 1 78 ? -20.807 -5.341 11.225 1.00 96.88 78 LYS A N 1
ATOM 650 C CA . LYS A 1 78 ? -22.061 -5.921 10.713 1.00 96.88 78 LYS A CA 1
ATOM 651 C C . LYS A 1 78 ? -23.029 -4.868 10.197 1.00 96.88 78 LYS A C 1
ATOM 653 O O . LYS A 1 78 ? -23.973 -5.199 9.483 1.00 96.88 78 LYS A O 1
ATOM 658 N N . THR A 1 79 ? -22.822 -3.615 10.583 1.00 96.00 79 THR A N 1
ATOM 659 C CA . THR A 1 79 ? -23.658 -2.483 10.191 1.00 96.00 79 THR A CA 1
ATOM 660 C C . THR A 1 79 ? -22.790 -1.345 9.673 1.00 96.00 79 THR A C 1
ATOM 662 O O . THR A 1 79 ? -21.602 -1.253 9.982 1.00 96.00 79 THR A O 1
ATOM 665 N N . PHE A 1 80 ? -23.399 -0.440 8.905 1.00 93.94 80 PHE A N 1
ATOM 666 C CA . PHE A 1 80 ? -22.721 0.769 8.444 1.00 93.94 80 PHE A CA 1
ATOM 667 C C . PHE A 1 80 ? -22.184 1.605 9.618 1.00 93.94 80 PHE A C 1
ATOM 669 O O . PHE A 1 80 ? -21.042 2.048 9.575 1.00 93.94 80 PHE A O 1
ATOM 676 N N . ARG A 1 81 ? -22.966 1.751 10.700 1.00 94.12 81 ARG A N 1
ATOM 677 C CA . ARG A 1 81 ? -22.552 2.494 11.903 1.00 94.12 81 ARG A CA 1
ATOM 678 C C . ARG A 1 81 ? -21.363 1.851 12.608 1.00 94.12 81 ARG A C 1
ATOM 680 O O . ARG A 1 81 ? -20.420 2.562 12.937 1.00 94.12 81 ARG A O 1
ATOM 687 N N . GLU A 1 82 ? -21.366 0.525 12.779 1.00 96.50 82 GLU A N 1
ATOM 688 C CA . GLU A 1 82 ? -20.204 -0.199 13.322 1.00 96.50 82 GLU A CA 1
ATOM 689 C C . GLU A 1 82 ? -18.946 0.057 12.473 1.00 96.50 82 GLU A C 1
ATOM 691 O O . GLU A 1 82 ? -17.861 0.231 13.021 1.00 96.50 82 GLU A O 1
ATOM 696 N N . GLY A 1 83 ? -19.095 0.166 11.148 1.00 93.44 83 GLY A N 1
ATOM 697 C CA . GLY A 1 83 ? -17.998 0.494 10.235 1.00 93.44 83 GLY A CA 1
ATOM 698 C C . GLY A 1 83 ? -17.462 1.927 10.364 1.00 93.44 83 GLY A C 1
ATOM 699 O O . GLY A 1 83 ? -16.303 2.162 10.034 1.00 93.44 83 GLY A O 1
ATOM 700 N N . LEU A 1 84 ? -18.263 2.875 10.866 1.00 94.81 84 LEU A N 1
ATOM 701 C CA . LEU A 1 84 ? -17.843 4.266 11.086 1.00 94.81 84 LEU A CA 1
ATOM 702 C C . LEU A 1 84 ? -17.107 4.473 12.415 1.00 94.81 84 LEU A C 1
ATOM 704 O O . LEU A 1 84 ? -16.287 5.388 12.516 1.00 94.81 84 LEU A O 1
ATOM 708 N N . VAL A 1 85 ? -17.384 3.645 13.432 1.00 97.00 85 VAL A N 1
ATOM 709 C CA . VAL A 1 85 ? -16.822 3.815 14.785 1.00 97.00 85 VAL A CA 1
ATOM 710 C C . VAL A 1 85 ? -15.294 3.925 14.779 1.00 97.00 85 VAL A C 1
ATOM 712 O O . VAL A 1 85 ? -14.790 4.866 15.393 1.00 97.00 85 VAL A O 1
ATOM 715 N N . PRO A 1 86 ? -14.534 3.053 14.088 1.00 96.94 86 PRO A N 1
ATOM 716 C CA . PRO A 1 86 ? -13.080 3.168 14.042 1.00 96.94 86 PRO A CA 1
ATOM 717 C C . PRO A 1 86 ? -12.581 4.537 13.554 1.00 96.94 86 PRO A C 1
ATOM 719 O O . PRO A 1 86 ? -11.668 5.096 14.156 1.00 96.94 86 PRO A O 1
ATOM 722 N N . GLY A 1 87 ? -13.220 5.117 12.530 1.00 94.25 87 GLY A N 1
ATOM 723 C CA . GLY A 1 87 ? -12.884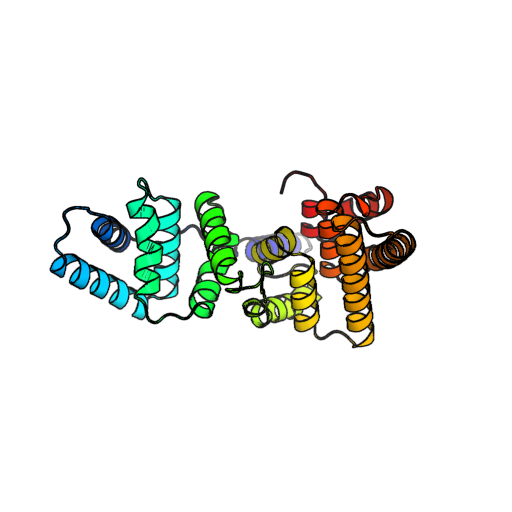 6.453 12.026 1.00 94.25 87 GLY A CA 1
ATOM 724 C C . GLY A 1 87 ? -13.181 7.562 13.039 1.00 94.25 87 GLY A C 1
ATOM 725 O O . GLY A 1 87 ? -12.330 8.412 13.280 1.00 94.25 87 GLY A O 1
ATOM 726 N N . VAL A 1 88 ? -14.341 7.505 13.704 1.00 95.25 88 VAL A N 1
ATOM 727 C CA . VAL A 1 88 ? -14.713 8.466 14.762 1.00 95.25 88 VAL A CA 1
ATOM 728 C C . VAL A 1 88 ? -13.749 8.389 15.946 1.00 95.25 88 VAL A C 1
ATOM 730 O O . VAL A 1 88 ? -13.341 9.415 16.486 1.00 95.25 88 VAL A O 1
ATOM 733 N N . VAL A 1 89 ? -13.366 7.179 16.359 1.00 97.19 89 VAL A N 1
ATOM 734 C CA . VAL A 1 89 ? -12.404 6.984 17.450 1.00 97.19 89 VAL A CA 1
ATOM 735 C C . VAL A 1 89 ? -11.040 7.570 17.076 1.00 97.19 89 VAL A C 1
ATOM 737 O O . VAL A 1 89 ? -10.435 8.241 17.911 1.00 97.19 89 VAL A O 1
ATOM 740 N N . LEU A 1 90 ? -10.579 7.364 15.837 1.00 95.31 90 LEU A N 1
ATOM 741 C CA . LEU A 1 90 ? -9.330 7.950 15.348 1.00 95.31 90 LEU A CA 1
ATOM 742 C C . LEU A 1 90 ? -9.381 9.479 15.293 1.00 95.31 90 LEU A C 1
ATOM 744 O O . LEU A 1 90 ? -8.469 10.121 15.803 1.00 95.31 90 LEU A O 1
ATOM 748 N N . GLU A 1 91 ? -10.449 10.063 14.747 1.00 94.38 91 GLU A N 1
ATOM 749 C CA . GLU A 1 91 ? -10.627 11.522 14.651 1.00 94.38 91 GLU A CA 1
ATOM 750 C C . GLU A 1 91 ? -10.600 12.205 16.028 1.00 94.38 91 GLU A C 1
ATOM 752 O O . GLU A 1 91 ? -10.187 13.354 16.167 1.00 94.38 91 GLU A O 1
ATOM 757 N N . ARG A 1 92 ? -11.035 11.489 17.069 1.00 95.88 92 ARG A N 1
ATOM 758 C CA . ARG A 1 92 ? -11.047 11.970 18.456 1.00 95.88 92 ARG A CA 1
ATOM 759 C C . ARG A 1 92 ? -9.787 11.625 19.242 1.00 95.88 92 ARG A C 1
ATOM 761 O O . ARG A 1 92 ? -9.682 12.023 20.401 1.00 95.88 92 ARG A O 1
ATOM 768 N N . SER A 1 93 ? -8.872 10.867 18.653 1.00 94.25 93 SER A N 1
ATOM 769 C CA . SER A 1 93 ? -7.591 10.532 19.265 1.00 94.25 93 SER A CA 1
ATOM 770 C C . SER A 1 93 ? -6.520 11.551 18.872 1.00 94.25 93 SER A C 1
ATOM 772 O O . SER A 1 93 ? -6.541 12.087 17.771 1.00 94.25 93 SER A O 1
ATOM 774 N N . ASP A 1 94 ? -5.551 11.791 19.756 1.00 94.00 94 ASP A N 1
ATOM 775 C CA . ASP A 1 94 ? -4.428 12.709 19.496 1.00 94.00 94 ASP A CA 1
ATOM 776 C C . ASP A 1 94 ? -3.297 12.042 18.677 1.00 94.00 94 ASP A C 1
ATOM 778 O O . ASP A 1 94 ? -2.126 12.387 18.834 1.00 94.00 94 ASP A O 1
ATOM 782 N N . VAL A 1 95 ? -3.611 11.030 17.857 1.00 94.12 95 VAL A N 1
ATOM 783 C CA . VAL A 1 95 ? -2.608 10.270 17.090 1.00 94.12 95 VAL A CA 1
ATOM 784 C C . VAL A 1 95 ? -2.393 10.891 15.714 1.00 94.12 95 VAL A C 1
ATOM 786 O O . VAL A 1 95 ? -3.342 11.278 15.030 1.00 94.12 95 VAL A O 1
ATOM 789 N N . SER A 1 96 ? -1.138 10.975 15.279 1.00 93.38 96 SER A N 1
ATOM 790 C CA . SER A 1 96 ? -0.821 11.445 13.931 1.00 93.38 96 SER A CA 1
ATOM 791 C C . SER A 1 96 ? -1.120 10.369 12.879 1.00 93.38 96 SER A C 1
ATOM 793 O O . SER A 1 96 ? -1.128 9.173 13.181 1.00 93.38 96 SER A O 1
ATOM 795 N N . LYS A 1 97 ? -1.318 10.775 11.616 1.00 91.38 97 LYS A N 1
ATOM 796 C CA . LYS A 1 97 ? -1.512 9.839 10.491 1.00 91.38 97 LYS A CA 1
ATOM 797 C C . LYS A 1 97 ? -0.338 8.859 10.372 1.00 91.38 97 LYS A C 1
ATOM 799 O O . LYS A 1 97 ? -0.544 7.668 10.157 1.00 91.38 97 LYS A O 1
ATOM 804 N N . GLU A 1 98 ? 0.881 9.348 10.581 1.00 91.19 98 GLU A N 1
ATOM 805 C CA . GLU A 1 98 ? 2.113 8.557 10.537 1.00 91.19 98 GLU A CA 1
ATOM 806 C C . GLU A 1 98 ? 2.133 7.488 11.634 1.00 91.19 98 GLU A C 1
ATOM 808 O O . GLU A 1 98 ? 2.512 6.351 11.359 1.00 91.19 98 GLU A O 1
ATOM 813 N N . GLN A 1 99 ? 1.665 7.813 12.847 1.00 92.62 99 GLN A N 1
ATOM 814 C CA . GLN A 1 99 ? 1.533 6.830 13.927 1.00 92.62 99 GLN A CA 1
ATOM 815 C C . GLN A 1 99 ? 0.533 5.733 13.561 1.00 92.62 99 GLN A C 1
ATOM 817 O O . GLN A 1 99 ? 0.810 4.555 13.793 1.00 92.62 99 GLN A O 1
ATOM 822 N N . VAL A 1 100 ? -0.609 6.088 12.956 1.00 94.12 100 VAL A N 1
ATOM 823 C CA . VAL A 1 100 ? -1.575 5.083 12.486 1.00 94.12 100 VAL A CA 1
ATOM 824 C C . VAL A 1 100 ? -0.913 4.166 11.457 1.00 94.12 100 VAL A C 1
ATOM 826 O O . VAL A 1 100 ? -0.908 2.948 11.637 1.00 94.12 100 VAL A O 1
ATOM 829 N N . GLN A 1 101 ? -0.301 4.741 10.416 1.00 92.81 101 GLN A N 1
ATOM 830 C CA . GLN A 1 101 ? 0.370 3.994 9.348 1.00 92.81 101 GLN A CA 1
ATOM 831 C C . GLN A 1 101 ? 1.471 3.069 9.887 1.00 92.81 101 GLN A C 1
ATOM 833 O O . GLN A 1 101 ? 1.547 1.910 9.475 1.00 92.81 101 GLN A O 1
ATOM 838 N N . GLU A 1 102 ? 2.303 3.541 10.819 1.00 91.56 102 GLU A N 1
ATOM 839 C CA . GLU A 1 102 ? 3.377 2.747 11.425 1.00 91.56 102 GLU A CA 1
ATOM 840 C C . GLU A 1 102 ? 2.841 1.505 12.151 1.00 91.56 102 GLU A C 1
ATOM 842 O O . GLU A 1 102 ? 3.438 0.427 12.046 1.00 91.56 102 GLU A O 1
ATOM 847 N N . ASN A 1 103 ? 1.703 1.644 12.836 1.00 94.06 103 ASN A N 1
ATOM 848 C CA . ASN A 1 103 ? 1.112 0.582 13.643 1.00 94.06 103 ASN A CA 1
ATOM 849 C C . ASN A 1 103 ? 0.270 -0.422 12.841 1.00 94.06 103 ASN A C 1
ATOM 851 O O . ASN A 1 103 ? 0.201 -1.586 13.238 1.00 94.06 103 ASN A O 1
ATOM 855 N N . ILE A 1 104 ? -0.352 -0.017 11.725 1.00 94.88 104 ILE A N 1
ATOM 856 C CA . ILE A 1 104 ? -1.229 -0.912 10.944 1.00 94.88 104 ILE A CA 1
ATOM 857 C C . ILE A 1 104 ? -0.532 -1.603 9.774 1.00 94.88 104 ILE A C 1
ATOM 859 O O . ILE A 1 104 ? -1.024 -2.619 9.300 1.00 94.88 104 ILE A O 1
ATOM 863 N N . VAL A 1 105 ? 0.600 -1.096 9.281 1.00 94.06 105 VAL A N 1
ATOM 864 C CA . VAL A 1 105 ? 1.176 -1.587 8.014 1.00 94.06 105 VAL A CA 1
ATOM 865 C C . VAL A 1 105 ? 1.606 -3.059 8.042 1.00 94.06 105 VAL A C 1
ATOM 867 O O . VAL A 1 105 ? 1.549 -3.728 7.014 1.00 94.06 105 VAL A O 1
ATOM 870 N N . ASP A 1 106 ? 1.964 -3.606 9.207 1.00 93.12 106 ASP A N 1
ATOM 871 C CA . ASP A 1 106 ? 2.252 -5.044 9.346 1.00 93.12 106 ASP A CA 1
ATOM 872 C C . ASP A 1 106 ? 1.007 -5.929 9.167 1.00 93.12 106 ASP A C 1
ATOM 874 O O . ASP A 1 106 ? 1.127 -7.125 8.902 1.00 93.12 106 ASP A O 1
ATOM 878 N N . LEU A 1 107 ? -0.196 -5.358 9.271 1.00 95.75 107 LEU A N 1
ATOM 879 C CA . LEU A 1 107 ? -1.449 -6.077 9.038 1.00 95.75 107 LEU A CA 1
ATOM 880 C C . LEU A 1 107 ? -1.694 -6.364 7.552 1.00 95.75 107 LEU A C 1
ATOM 882 O O . LEU A 1 107 ? -2.502 -7.239 7.240 1.00 95.75 107 LEU A O 1
ATOM 886 N N . LEU A 1 108 ? -0.945 -5.729 6.641 1.00 95.12 108 LEU A N 1
ATOM 887 C CA . LEU A 1 108 ? -0.927 -6.105 5.223 1.00 95.12 108 LEU A CA 1
ATOM 888 C C . LEU A 1 108 ? -0.403 -7.538 5.007 1.00 95.12 108 LEU A C 1
ATOM 890 O O . LEU A 1 108 ? -0.776 -8.187 4.034 1.00 95.12 108 LEU A O 1
ATOM 894 N N . ASP A 1 109 ? 0.433 -8.054 5.915 1.00 92.44 109 ASP A N 1
ATOM 895 C CA . ASP A 1 109 ? 0.951 -9.431 5.88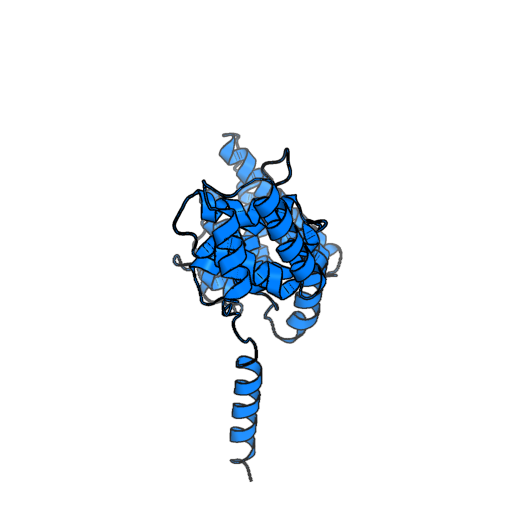0 1.00 92.44 109 ASP A CA 1
ATOM 896 C C . ASP A 1 109 ? 0.031 -10.437 6.621 1.00 92.44 109 ASP A C 1
ATOM 898 O O . ASP A 1 109 ? 0.409 -11.599 6.848 1.00 92.44 109 ASP A O 1
ATOM 902 N N . SER A 1 110 ? -1.176 -10.015 7.026 1.00 93.62 110 SER A N 1
ATOM 903 C CA . SER A 1 110 ? -2.151 -10.892 7.683 1.00 93.62 110 SER A CA 1
ATOM 904 C C . SER A 1 110 ? -2.658 -11.992 6.742 1.00 93.62 110 SER A C 1
ATOM 906 O O . SER A 1 110 ? -2.775 -11.821 5.531 1.00 93.62 110 SER A O 1
ATOM 908 N N . LYS A 1 111 ? -3.005 -13.152 7.313 1.00 92.56 111 LYS A N 1
ATOM 909 C CA . LYS A 1 111 ? -3.686 -14.238 6.578 1.00 92.56 111 LYS A CA 1
ATOM 910 C C . LYS A 1 111 ? -5.179 -13.977 6.404 1.00 92.56 111 LYS A C 1
ATOM 912 O O . LYS A 1 111 ? -5.836 -14.643 5.606 1.00 92.56 111 LYS A O 1
ATOM 917 N N . ASP A 1 112 ? -5.715 -13.054 7.190 1.00 95.25 112 ASP A N 1
ATOM 918 C CA . ASP A 1 112 ? -7.116 -12.688 7.162 1.00 95.25 112 ASP A CA 1
ATOM 919 C C . ASP A 1 112 ? -7.356 -11.642 6.069 1.00 95.25 112 ASP A C 1
ATOM 921 O O . ASP A 1 112 ? -6.963 -10.483 6.193 1.00 95.25 112 ASP A O 1
ATOM 925 N N . LYS A 1 113 ? -8.007 -12.062 4.980 1.00 94.88 113 LYS A N 1
ATOM 926 C CA . LYS A 1 113 ? -8.254 -11.200 3.817 1.00 94.88 113 LYS A CA 1
ATOM 927 C C . LYS A 1 113 ? -9.088 -9.965 4.160 1.00 94.88 113 LYS A C 1
ATOM 929 O O . LYS A 1 113 ? -8.872 -8.927 3.545 1.00 94.88 113 LYS A O 1
ATOM 934 N N . ALA A 1 114 ? -10.008 -10.061 5.125 1.00 95.75 114 ALA A N 1
ATOM 935 C CA . ALA A 1 114 ? -10.827 -8.920 5.528 1.00 95.75 114 ALA A CA 1
ATOM 936 C C . ALA A 1 114 ? -9.969 -7.859 6.237 1.00 95.75 114 ALA A C 1
ATOM 938 O O . ALA A 1 114 ? -10.096 -6.667 5.957 1.00 95.75 114 ALA A O 1
ATOM 939 N N . ILE A 1 115 ? -9.035 -8.299 7.088 1.00 97.12 115 ILE A N 1
ATOM 940 C CA . ILE A 1 115 ? -8.057 -7.428 7.757 1.00 97.12 115 ILE A CA 1
ATOM 941 C C . ILE A 1 115 ? -7.122 -6.767 6.745 1.00 97.12 115 ILE A C 1
ATOM 943 O O . ILE A 1 115 ? -6.926 -5.553 6.814 1.00 97.12 115 ILE A O 1
ATOM 947 N N . VAL A 1 116 ? -6.575 -7.539 5.797 1.00 96.06 116 VAL A N 1
ATOM 948 C CA . VAL A 1 116 ? -5.706 -7.004 4.733 1.00 96.06 116 VAL A CA 1
ATOM 949 C C . VAL A 1 116 ? -6.450 -5.940 3.935 1.00 96.06 116 VAL A C 1
ATOM 951 O O . VAL A 1 116 ? -5.954 -4.825 3.816 1.00 96.06 116 VAL A O 1
ATOM 954 N N . GLN A 1 117 ? -7.666 -6.240 3.470 1.00 95.56 117 GLN A N 1
ATOM 955 C CA . GLN A 1 117 ? -8.476 -5.297 2.700 1.00 95.56 117 GLN A CA 1
ATOM 956 C C . GLN A 1 117 ? -8.725 -3.994 3.471 1.00 95.56 117 GLN A C 1
ATOM 958 O O . GLN A 1 117 ? -8.538 -2.911 2.923 1.00 95.56 117 GLN A O 1
ATOM 963 N N . LYS A 1 118 ? -9.126 -4.068 4.747 1.00 96.19 118 LYS A N 1
ATOM 964 C CA . LYS A 1 118 ? -9.381 -2.855 5.542 1.00 96.19 118 LYS A CA 1
ATOM 965 C C . LYS A 1 118 ? -8.124 -2.070 5.869 1.00 96.19 118 LYS A C 1
ATOM 967 O O . LYS A 1 118 ? -8.173 -0.846 5.942 1.00 96.19 118 LYS A O 1
ATOM 972 N N . THR A 1 119 ? -7.001 -2.761 6.007 1.00 96.50 119 THR A N 1
ATOM 973 C CA . THR A 1 119 ? -5.698 -2.122 6.169 1.00 96.50 119 THR A CA 1
ATOM 974 C C . THR A 1 119 ? -5.287 -1.399 4.884 1.00 96.50 119 THR A C 1
ATOM 976 O O . THR A 1 119 ? -4.871 -0.248 4.971 1.00 96.50 119 THR A O 1
ATOM 979 N N . GLU A 1 120 ? -5.458 -2.014 3.704 1.00 95.81 120 GLU A N 1
ATOM 980 C CA . GLU A 1 120 ? -5.238 -1.356 2.403 1.00 95.81 120 GLU A CA 1
ATOM 981 C C . GLU A 1 120 ? -6.123 -0.101 2.267 1.00 95.81 120 GLU A C 1
ATOM 983 O O . GLU A 1 120 ? -5.612 0.972 1.952 1.00 95.81 120 GLU A O 1
ATOM 988 N N . GLU A 1 121 ? -7.427 -0.198 2.564 1.00 93.81 121 GLU A N 1
ATOM 989 C CA . GLU A 1 121 ? -8.368 0.936 2.504 1.00 93.81 121 GLU A CA 1
ATOM 990 C C . GLU A 1 121 ? -7.926 2.109 3.401 1.00 93.81 121 GLU A C 1
ATOM 992 O O . GLU A 1 121 ? -7.935 3.264 2.970 1.00 93.81 121 GLU A O 1
ATOM 997 N N . TRP A 1 122 ? -7.507 1.827 4.638 1.00 93.88 122 TRP A N 1
ATOM 998 C CA . TRP A 1 122 ? -7.026 2.855 5.565 1.00 93.88 122 TRP A CA 1
ATOM 999 C C . TRP A 1 122 ? -5.723 3.486 5.111 1.00 93.88 122 TRP A C 1
ATOM 1001 O O . TRP A 1 122 ? -5.614 4.712 5.087 1.00 93.88 122 TRP A O 1
ATOM 1011 N N . ILE A 1 123 ? -4.751 2.668 4.718 1.00 94.25 123 ILE A N 1
ATOM 1012 C CA . ILE A 1 123 ? -3.470 3.158 4.221 1.00 94.25 123 ILE A CA 1
ATOM 1013 C C . ILE A 1 123 ? -3.688 4.090 3.018 1.00 94.25 123 ILE A C 1
ATOM 1015 O O . ILE A 1 123 ? -3.189 5.215 3.047 1.00 94.25 123 ILE A O 1
ATOM 1019 N N . LEU A 1 124 ? -4.526 3.706 2.048 1.00 92.88 124 LEU A N 1
ATOM 1020 C CA . LEU A 1 124 ? -4.855 4.554 0.891 1.00 92.88 124 LEU A CA 1
ATOM 1021 C C . LEU A 1 124 ? -5.491 5.883 1.296 1.00 92.88 124 LEU A C 1
ATOM 1023 O O . LEU A 1 124 ? -5.168 6.926 0.722 1.00 92.88 124 LEU A O 1
ATOM 1027 N N . SER A 1 125 ? -6.379 5.864 2.295 1.00 91.69 125 SER A N 1
ATOM 1028 C CA . SER A 1 125 ? -7.019 7.087 2.793 1.00 91.69 125 SER A CA 1
ATOM 1029 C C . SER A 1 125 ? -6.017 8.073 3.405 1.00 91.69 125 SER A C 1
ATOM 1031 O O . SER A 1 125 ? -6.223 9.282 3.329 1.00 91.69 125 SER A O 1
ATOM 1033 N N . PHE A 1 126 ? -4.908 7.579 3.964 1.00 90.50 126 PHE A N 1
ATOM 1034 C CA . PHE A 1 126 ? -3.836 8.419 4.501 1.00 90.50 126 PHE A CA 1
ATOM 1035 C C . PHE A 1 126 ? -2.824 8.855 3.436 1.00 90.50 126 PHE A C 1
ATOM 1037 O O . PHE A 1 126 ? -2.223 9.919 3.570 1.00 90.50 126 PHE A O 1
ATOM 1044 N N . GLU A 1 127 ? -2.625 8.044 2.397 1.00 89.56 127 GLU A N 1
ATOM 1045 C CA . GLU A 1 127 ? -1.690 8.315 1.297 1.00 89.56 127 GLU A CA 1
ATOM 1046 C C . GLU A 1 127 ? -2.241 9.315 0.277 1.00 89.56 127 GLU A C 1
ATOM 1048 O O . GLU A 1 127 ? -1.462 9.983 -0.406 1.00 89.56 127 GLU A O 1
ATOM 1053 N N . THR A 1 128 ? -3.566 9.425 0.169 1.00 87.06 128 THR A N 1
ATOM 1054 C CA . THR A 1 128 ? -4.228 10.390 -0.713 1.00 87.06 128 THR A CA 1
ATOM 1055 C C . THR A 1 128 ? -4.077 11.795 -0.123 1.00 87.06 128 THR A C 1
ATOM 1057 O O . THR A 1 128 ? -4.574 12.078 0.966 1.00 87.06 128 THR A O 1
ATOM 1060 N N . GLN A 1 129 ? -3.360 12.684 -0.815 1.00 72.94 129 GLN A N 1
ATOM 1061 C CA . GLN A 1 129 ? -3.221 14.080 -0.389 1.00 72.94 129 GLN A CA 1
ATOM 1062 C C . GLN A 1 129 ? -4.497 14.866 -0.710 1.00 72.94 129 GLN A C 1
ATOM 1064 O O . GLN A 1 129 ? -5.047 14.715 -1.796 1.00 72.94 129 GLN A O 1
ATOM 1069 N N . ASP A 1 130 ? -4.901 15.779 0.182 1.00 67.62 130 ASP A N 1
ATOM 1070 C CA . ASP A 1 130 ? -6.204 16.474 0.159 1.00 67.62 130 ASP A CA 1
ATOM 1071 C C . ASP A 1 130 ? -6.534 17.283 -1.118 1.00 67.62 130 ASP A C 1
ATOM 1073 O O . ASP A 1 130 ? -7.619 17.844 -1.205 1.00 67.62 130 ASP A O 1
ATOM 1077 N N . ASN A 1 131 ? -5.651 17.364 -2.120 1.00 68.56 131 ASN A N 1
ATOM 1078 C CA . ASN A 1 131 ? -5.903 18.062 -3.391 1.00 68.56 131 ASN A CA 1
ATOM 1079 C C . ASN A 1 131 ? -5.169 17.459 -4.606 1.00 68.56 131 ASN A C 1
ATOM 1081 O O . ASN A 1 131 ? -5.134 18.076 -5.672 1.00 68.56 131 ASN A O 1
ATOM 1085 N N . CYS A 1 132 ? -4.549 16.288 -4.456 1.00 67.69 132 CYS A N 1
ATOM 1086 C CA . CYS A 1 132 ? -3.794 15.648 -5.526 1.00 67.69 132 CYS A CA 1
ATOM 1087 C C . CYS A 1 132 ? -4.260 14.199 -5.633 1.00 67.69 132 CYS A C 1
ATOM 1089 O O . CYS A 1 132 ? -4.115 13.453 -4.670 1.00 67.69 132 CYS A O 1
ATOM 1091 N N . ASP A 1 133 ? -4.697 13.763 -6.816 1.00 78.50 133 ASP A N 1
ATOM 1092 C CA . ASP A 1 133 ? -5.002 12.349 -7.121 1.00 78.50 133 ASP A CA 1
ATOM 1093 C C . ASP A 1 133 ? -3.741 11.448 -7.122 1.00 78.50 133 ASP A C 1
ATOM 1095 O O . ASP A 1 133 ? -3.681 10.415 -7.789 1.00 78.50 133 ASP A O 1
ATOM 1099 N N . ARG A 1 134 ? -2.683 11.864 -6.419 1.00 85.25 134 ARG A N 1
ATOM 1100 C CA . ARG A 1 134 ? -1.409 11.165 -6.297 1.00 85.25 134 ARG A CA 1
ATOM 1101 C C . ARG A 1 134 ? -1.256 10.641 -4.884 1.00 85.25 134 ARG A C 1
ATOM 1103 O O . ARG A 1 134 ? -1.437 11.379 -3.915 1.00 85.25 134 ARG A O 1
ATOM 1110 N N . LEU A 1 135 ? -0.870 9.376 -4.796 1.00 92.69 135 LEU A N 1
ATOM 1111 C CA . LEU A 1 135 ? -0.503 8.760 -3.533 1.00 92.69 135 LEU A CA 1
ATOM 1112 C C . LEU A 1 135 ? 0.859 9.291 -3.085 1.00 92.69 135 LEU A C 1
ATOM 1114 O O . LEU A 1 135 ? 1.716 9.605 -3.909 1.00 92.69 135 LEU A O 1
ATOM 1118 N N . ASN A 1 136 ? 1.054 9.395 -1.775 1.00 92.56 136 ASN A N 1
ATOM 1119 C CA . ASN A 1 136 ? 2.324 9.773 -1.173 1.00 92.56 136 ASN A CA 1
ATOM 1120 C C . ASN A 1 136 ? 2.794 8.686 -0.209 1.00 92.56 136 ASN A C 1
ATOM 1122 O O . ASN A 1 136 ? 2.279 8.549 0.900 1.00 92.56 136 ASN A O 1
ATOM 1126 N N . PHE A 1 137 ? 3.840 7.969 -0.606 1.00 94.62 137 PHE A N 1
ATOM 1127 C CA . PHE A 1 137 ? 4.415 6.884 0.186 1.00 94.62 137 PHE A CA 1
ATOM 1128 C C . PHE A 1 137 ? 5.624 7.326 1.037 1.00 94.62 137 PHE A C 1
ATOM 1130 O O . PHE A 1 137 ? 6.328 6.486 1.603 1.00 94.62 137 PHE A O 1
ATOM 1137 N N . THR A 1 138 ? 5.896 8.633 1.150 1.00 93.00 138 THR A N 1
ATOM 1138 C CA . THR A 1 138 ? 7.084 9.180 1.843 1.00 93.00 138 THR A CA 1
ATOM 1139 C C . THR A 1 138 ? 7.189 8.723 3.301 1.00 93.00 138 THR A C 1
ATOM 1141 O O . THR A 1 138 ? 8.301 8.480 3.781 1.00 93.00 138 THR A O 1
ATOM 1144 N N . ALA A 1 139 ? 6.056 8.527 3.987 1.00 92.19 139 ALA A N 1
ATOM 1145 C CA . ALA A 1 139 ? 6.010 8.018 5.362 1.00 92.19 139 ALA A CA 1
ATOM 1146 C C . ALA A 1 139 ? 6.725 6.659 5.520 1.00 92.19 139 ALA A C 1
ATOM 1148 O O . ALA A 1 139 ? 7.259 6.348 6.586 1.00 92.19 139 ALA A O 1
ATOM 1149 N N . TYR A 1 140 ? 6.825 5.869 4.445 1.00 93.69 140 TYR A N 1
ATOM 1150 C CA . TYR A 1 140 ? 7.446 4.547 4.464 1.00 93.69 140 TYR A CA 1
ATOM 1151 C C . TYR A 1 140 ? 8.950 4.544 4.172 1.00 93.69 140 TYR A C 1
ATOM 1153 O O . TYR A 1 140 ? 9.583 3.500 4.343 1.00 93.69 140 TYR A O 1
ATOM 1161 N N . ILE A 1 141 ? 9.568 5.676 3.800 1.00 93.50 141 ILE A N 1
ATOM 1162 C CA . ILE A 1 141 ? 11.013 5.749 3.495 1.00 93.50 141 ILE A CA 1
ATOM 1163 C C . ILE A 1 141 ? 11.887 5.145 4.611 1.00 93.50 141 ILE A C 1
ATOM 1165 O O . ILE A 1 141 ? 12.760 4.333 4.292 1.00 93.50 141 ILE A O 1
ATOM 1169 N N . PRO A 1 142 ? 11.700 5.461 5.913 1.00 92.06 142 PRO A N 1
ATOM 1170 C CA . PRO A 1 142 ? 12.529 4.874 6.969 1.00 92.06 142 PRO A CA 1
ATOM 1171 C C . PRO A 1 142 ? 12.431 3.343 7.019 1.00 92.06 142 PRO A C 1
ATOM 1173 O O . PRO A 1 142 ? 13.444 2.657 7.189 1.00 92.06 142 PRO A O 1
ATOM 1176 N N . ARG A 1 143 ? 11.221 2.805 6.815 1.00 90.25 143 ARG A N 1
ATOM 1177 C CA . ARG A 1 143 ? 10.945 1.364 6.818 1.00 90.25 143 ARG A CA 1
ATOM 1178 C C . ARG A 1 143 ? 11.556 0.685 5.596 1.00 90.25 143 ARG A C 1
ATOM 1180 O O . ARG A 1 143 ? 12.314 -0.269 5.753 1.00 90.25 143 ARG A O 1
ATOM 1187 N N . ILE A 1 144 ? 11.325 1.229 4.402 1.00 91.94 144 ILE A N 1
ATOM 1188 C CA . ILE A 1 144 ? 11.886 0.712 3.147 1.00 91.94 144 ILE A CA 1
ATOM 1189 C C . ILE A 1 144 ? 13.416 0.778 3.162 1.00 91.94 144 ILE A C 1
ATOM 1191 O O . ILE A 1 144 ? 14.069 -0.196 2.796 1.00 91.94 144 ILE A O 1
ATOM 1195 N N . ARG A 1 145 ? 14.019 1.862 3.662 1.00 91.62 145 ARG A N 1
ATOM 1196 C CA . ARG A 1 145 ? 15.480 1.976 3.819 1.00 91.62 145 ARG A CA 1
ATOM 1197 C C . ARG A 1 145 ? 16.044 0.873 4.712 1.00 91.62 145 ARG A C 1
ATOM 1199 O O . ARG A 1 145 ? 17.067 0.275 4.377 1.00 91.62 145 ARG A O 1
ATOM 1206 N N . LYS A 1 146 ? 15.376 0.578 5.833 1.00 87.88 146 LYS A N 1
ATOM 1207 C CA . LYS A 1 146 ? 15.752 -0.527 6.727 1.00 87.88 146 LYS A CA 1
ATOM 1208 C C . LYS A 1 146 ? 15.642 -1.879 6.013 1.00 87.88 146 LYS A C 1
ATOM 1210 O O . LYS A 1 146 ? 16.584 -2.668 6.097 1.00 87.88 146 LYS A O 1
ATOM 1215 N N . SER A 1 147 ? 14.557 -2.107 5.268 1.00 84.81 147 SER A N 1
ATOM 1216 C CA . SER A 1 147 ? 14.348 -3.319 4.465 1.00 84.81 147 SER A CA 1
ATOM 1217 C C . SER A 1 147 ? 15.403 -3.490 3.374 1.00 84.81 147 SER A C 1
ATOM 1219 O O . SER A 1 147 ? 15.934 -4.584 3.225 1.00 84.81 147 SER A O 1
ATOM 1221 N N . ILE A 1 148 ? 15.751 -2.430 2.634 1.00 84.00 148 ILE A N 1
ATOM 1222 C CA . ILE A 1 148 ? 16.788 -2.476 1.592 1.00 84.00 148 ILE A CA 1
ATOM 1223 C C . ILE A 1 148 ? 18.144 -2.788 2.221 1.00 84.00 148 ILE A C 1
ATOM 1225 O O . ILE A 1 148 ? 18.823 -3.698 1.761 1.00 84.00 148 ILE A O 1
ATOM 1229 N N . LYS A 1 149 ? 18.523 -2.098 3.305 1.00 82.25 149 LYS A N 1
ATOM 1230 C CA . LYS A 1 149 ? 19.820 -2.313 3.965 1.00 82.25 149 LYS A CA 1
ATOM 1231 C C . LYS A 1 149 ? 20.014 -3.761 4.424 1.00 82.25 149 LYS A C 1
ATOM 1233 O O . LYS A 1 149 ? 21.117 -4.274 4.318 1.00 82.25 149 LYS A O 1
ATOM 1238 N N . LYS A 1 150 ? 18.957 -4.408 4.923 1.00 76.00 150 LYS A N 1
ATOM 1239 C CA . LYS A 1 150 ? 18.993 -5.821 5.334 1.00 76.00 150 LYS A CA 1
ATOM 1240 C C . LYS A 1 150 ? 18.825 -6.800 4.167 1.00 76.00 150 LYS A C 1
ATOM 1242 O O . LYS A 1 150 ? 19.368 -7.897 4.195 1.00 76.00 150 LYS A O 1
ATOM 1247 N N . GLY A 1 151 ? 18.036 -6.417 3.166 1.00 65.75 151 GLY A N 1
ATOM 1248 C CA . GLY A 1 151 ? 17.699 -7.232 2.001 1.00 65.75 151 GLY A CA 1
ATOM 1249 C C . GLY A 1 151 ? 18.772 -7.233 0.914 1.00 65.75 151 GLY A C 1
ATOM 1250 O O . GLY A 1 151 ? 18.776 -8.147 0.096 1.00 65.75 151 GLY A O 1
ATOM 1251 N N . LEU A 1 152 ? 19.702 -6.271 0.912 1.00 56.44 152 LEU A N 1
ATOM 1252 C CA . LEU A 1 152 ? 20.876 -6.272 0.028 1.00 56.44 152 LEU A CA 1
ATOM 1253 C C . LEU A 1 152 ? 21.737 -7.535 0.199 1.00 56.44 152 LEU A C 1
ATOM 1255 O O . LEU A 1 152 ? 22.354 -7.960 -0.771 1.00 56.44 152 LEU A O 1
ATOM 1259 N N . ASP A 1 153 ? 21.695 -8.183 1.367 1.00 51.25 153 ASP A N 1
ATOM 1260 C CA . ASP A 1 153 ? 22.438 -9.423 1.614 1.00 51.25 153 ASP A CA 1
ATOM 1261 C C . ASP A 1 153 ? 21.685 -10.694 1.156 1.00 51.25 153 ASP A C 1
ATOM 1263 O O . ASP A 1 153 ? 22.315 -11.731 0.974 1.00 51.25 153 ASP A O 1
ATOM 1267 N N . ASN A 1 154 ? 20.354 -10.648 0.949 1.00 53.75 154 ASN A N 1
ATOM 1268 C CA . ASN A 1 154 ? 19.516 -11.849 0.725 1.00 53.75 154 ASN A CA 1
ATOM 1269 C C . ASN A 1 154 ? 18.421 -11.724 -0.366 1.00 53.75 154 ASN A C 1
ATOM 1271 O O . ASN A 1 154 ? 17.596 -12.627 -0.518 1.00 53.75 154 ASN A O 1
ATOM 1275 N N . GLY A 1 155 ? 18.350 -10.614 -1.107 1.00 58.59 155 GLY A N 1
ATOM 1276 C CA . GLY A 1 155 ? 17.448 -10.439 -2.257 1.00 58.59 155 GLY A CA 1
ATOM 1277 C C . GLY A 1 155 ? 15.944 -10.353 -1.945 1.00 58.59 155 GLY A C 1
ATOM 1278 O O . GLY A 1 155 ? 15.132 -10.399 -2.868 1.00 58.59 155 GLY A O 1
ATOM 1279 N N . ARG A 1 156 ? 15.534 -10.229 -0.673 1.00 67.38 156 ARG A N 1
ATOM 1280 C CA . ARG A 1 156 ? 14.116 -10.148 -0.268 1.00 67.38 156 ARG A CA 1
ATOM 1281 C C . ARG A 1 156 ? 13.889 -8.995 0.715 1.00 67.38 156 ARG A C 1
ATOM 1283 O O . ARG A 1 156 ? 14.537 -8.987 1.762 1.00 67.38 156 ARG A O 1
ATOM 1290 N N . PRO A 1 157 ? 13.013 -8.020 0.419 1.00 68.38 157 PRO A N 1
ATOM 1291 C CA . PRO A 1 157 ? 12.698 -6.962 1.371 1.00 68.38 157 PRO A CA 1
ATOM 1292 C C . PRO A 1 157 ? 11.908 -7.519 2.563 1.00 68.38 157 PRO A C 1
ATOM 1294 O O . PRO A 1 157 ? 11.037 -8.375 2.413 1.00 68.38 157 PRO A O 1
ATOM 1297 N N . GLU A 1 158 ? 12.178 -6.985 3.753 1.00 74.38 158 GLU A N 1
ATOM 1298 C CA . GLU A 1 158 ? 11.222 -7.064 4.859 1.00 74.38 158 GLU A CA 1
ATOM 1299 C C . GLU A 1 158 ? 9.966 -6.251 4.469 1.00 74.38 158 GLU A C 1
ATOM 1301 O O . GLU A 1 158 ? 10.101 -5.191 3.850 1.00 74.38 158 GLU A O 1
ATOM 1306 N N . HIS A 1 159 ? 8.767 -6.726 4.834 1.00 84.62 159 HIS A N 1
ATOM 1307 C CA . HIS A 1 159 ? 7.457 -6.115 4.517 1.00 84.62 159 HIS A CA 1
ATOM 1308 C C . HIS A 1 159 ? 7.017 -6.232 3.046 1.00 84.62 159 HIS A C 1
ATOM 1310 O O . HIS A 1 159 ? 6.656 -5.247 2.400 1.00 84.62 159 HIS A O 1
ATOM 1316 N N . MET A 1 160 ? 7.023 -7.454 2.508 1.00 88.00 160 MET A N 1
ATOM 1317 C CA . MET A 1 160 ? 6.604 -7.736 1.127 1.00 88.00 160 MET A CA 1
ATOM 1318 C C . MET A 1 160 ? 5.195 -7.223 0.812 1.00 88.00 160 MET A C 1
ATOM 1320 O O . MET A 1 160 ? 4.976 -6.733 -0.295 1.00 88.00 160 MET A O 1
ATOM 1324 N N . ALA A 1 161 ? 4.249 -7.297 1.754 1.00 92.31 161 ALA A N 1
ATOM 1325 C CA . ALA A 1 161 ? 2.898 -6.811 1.506 1.00 92.31 161 ALA A CA 1
ATOM 1326 C C . ALA A 1 161 ? 2.818 -5.283 1.358 1.00 92.31 161 ALA A C 1
ATOM 1328 O O . ALA A 1 161 ? 2.096 -4.816 0.483 1.00 92.31 161 ALA A O 1
ATOM 1329 N N . LEU A 1 162 ? 3.622 -4.508 2.099 1.00 94.31 162 LEU A N 1
ATOM 1330 C CA . LEU A 1 162 ? 3.737 -3.060 1.879 1.00 94.31 162 LEU A CA 1
ATOM 1331 C C . LEU A 1 162 ? 4.308 -2.750 0.491 1.00 94.31 162 LEU A C 1
ATOM 1333 O O . LEU A 1 162 ? 3.787 -1.902 -0.226 1.00 94.31 162 LEU A O 1
ATOM 1337 N N . VAL A 1 163 ? 5.363 -3.458 0.081 1.00 94.38 163 VAL A N 1
ATOM 1338 C CA . VAL A 1 163 ? 5.938 -3.271 -1.259 1.00 94.38 163 VAL A CA 1
ATOM 1339 C C . VAL A 1 163 ? 4.902 -3.598 -2.337 1.00 94.38 163 VAL A C 1
ATOM 1341 O O . VAL A 1 163 ? 4.747 -2.839 -3.294 1.00 94.38 163 VAL A O 1
ATOM 1344 N N . ARG A 1 164 ? 4.154 -4.696 -2.164 1.00 94.44 164 ARG A N 1
ATOM 1345 C CA . ARG A 1 164 ? 3.053 -5.076 -3.056 1.00 94.44 164 ARG A CA 1
ATOM 1346 C C . ARG A 1 164 ? 1.994 -3.977 -3.125 1.00 94.44 164 ARG A C 1
ATOM 1348 O O . ARG A 1 164 ? 1.625 -3.593 -4.229 1.00 94.44 164 ARG A O 1
ATOM 1355 N N . HIS A 1 165 ? 1.561 -3.455 -1.979 1.00 95.44 165 HIS A N 1
ATOM 1356 C CA . HIS A 1 165 ? 0.608 -2.347 -1.879 1.00 95.44 165 HIS A CA 1
ATOM 1357 C C . HIS A 1 165 ? 1.069 -1.136 -2.698 1.00 95.44 165 HIS A C 1
ATOM 1359 O O . HIS A 1 165 ? 0.386 -0.720 -3.633 1.00 95.44 165 HIS A O 1
ATOM 1365 N N . MET A 1 166 ? 2.280 -0.641 -2.432 1.00 96.44 166 MET A N 1
ATOM 1366 C CA . MET A 1 166 ? 2.818 0.549 -3.096 1.00 96.44 166 MET A CA 1
ATOM 1367 C C . MET A 1 166 ? 2.853 0.392 -4.626 1.00 96.44 166 MET A C 1
ATOM 1369 O O . MET A 1 166 ? 2.337 1.240 -5.353 1.00 96.44 166 MET A O 1
ATOM 1373 N N . PHE A 1 167 ? 3.412 -0.714 -5.132 1.00 96.44 167 PHE A N 1
ATOM 1374 C CA . PHE A 1 167 ? 3.532 -0.943 -6.579 1.00 96.44 167 PHE A CA 1
ATOM 1375 C C . PHE A 1 167 ? 2.201 -1.269 -7.269 1.00 96.44 167 PHE A C 1
ATOM 1377 O O . PHE A 1 167 ? 2.051 -0.981 -8.457 1.00 96.44 167 PHE A O 1
ATOM 1384 N N . LYS A 1 168 ? 1.237 -1.863 -6.553 1.00 95.00 168 LYS A N 1
ATOM 1385 C CA . LYS A 1 168 ? -0.117 -2.142 -7.059 1.00 95.00 168 LYS A CA 1
ATOM 1386 C C . LYS A 1 168 ? -0.873 -0.844 -7.320 1.00 95.00 168 LYS A C 1
ATOM 1388 O O . LYS A 1 168 ? -1.525 -0.720 -8.357 1.00 95.00 168 LYS A O 1
ATOM 1393 N N . HIS A 1 169 ? -0.770 0.117 -6.407 1.00 95.19 169 HIS A N 1
ATOM 1394 C CA . HIS A 1 169 ? -1.547 1.349 -6.476 1.00 95.19 169 HIS A CA 1
ATOM 1395 C C . HIS A 1 169 ? -0.853 2.442 -7.301 1.00 95.19 169 HIS A C 1
ATOM 1397 O O . HIS A 1 169 ? -1.421 2.916 -8.294 1.00 95.19 169 HIS A O 1
ATOM 1403 N N . ASP A 1 170 ? 0.400 2.775 -6.984 1.00 96.00 170 ASP A N 1
ATOM 1404 C CA . ASP A 1 170 ? 1.169 3.776 -7.726 1.00 96.00 170 ASP A CA 1
ATOM 1405 C C . ASP A 1 170 ? 2.633 3.343 -7.919 1.00 96.00 170 ASP A C 1
ATOM 1407 O O . ASP A 1 170 ? 3.512 3.689 -7.125 1.00 96.00 170 ASP A O 1
ATOM 1411 N N . PRO A 1 171 ? 2.944 2.605 -9.004 1.00 96.69 171 PRO A N 1
ATOM 1412 C CA . PRO A 1 171 ? 4.314 2.184 -9.265 1.00 96.69 171 PRO A CA 1
ATOM 1413 C C . PRO A 1 171 ? 5.265 3.367 -9.493 1.00 96.69 171 PRO A C 1
ATOM 1415 O O . PRO A 1 171 ? 6.459 3.223 -9.235 1.00 96.69 171 PRO A O 1
ATOM 1418 N N . GLN A 1 172 ? 4.771 4.523 -9.958 1.00 95.81 172 GLN A N 1
ATOM 1419 C CA . GLN A 1 172 ? 5.603 5.705 -10.193 1.00 95.81 172 GLN A CA 1
ATOM 1420 C C . GLN A 1 172 ? 6.023 6.369 -8.882 1.00 95.81 172 GLN A C 1
ATOM 1422 O O . GLN A 1 172 ? 7.179 6.760 -8.765 1.00 95.81 172 GLN A O 1
ATOM 1427 N N . GLU A 1 173 ? 5.143 6.455 -7.888 1.00 96.06 173 GLU A N 1
ATOM 1428 C CA . GLU A 1 173 ? 5.531 6.946 -6.561 1.00 96.06 173 GLU A CA 1
ATOM 1429 C C . GLU A 1 173 ? 6.359 5.901 -5.798 1.00 96.06 173 GLU A C 1
ATOM 1431 O O . GLU A 1 173 ? 7.369 6.220 -5.162 1.00 96.06 173 GLU A O 1
ATOM 1436 N N . ALA A 1 174 ? 5.994 4.619 -5.910 1.00 96.88 174 ALA A N 1
ATOM 1437 C CA . ALA A 1 174 ? 6.710 3.533 -5.250 1.00 96.88 174 ALA A CA 1
ATOM 1438 C C . ALA A 1 174 ? 8.197 3.513 -5.639 1.00 96.88 174 ALA A C 1
ATOM 1440 O O . ALA A 1 174 ? 9.068 3.445 -4.767 1.00 96.88 174 ALA A O 1
ATOM 1441 N N . ILE A 1 175 ? 8.507 3.635 -6.936 1.00 96.56 175 ILE A N 1
ATOM 1442 C CA . ILE A 1 175 ? 9.895 3.640 -7.414 1.00 96.56 175 ILE A CA 1
ATOM 1443 C C . ILE A 1 175 ? 10.696 4.836 -6.871 1.00 96.56 175 ILE A C 1
ATOM 1445 O O . ILE A 1 175 ? 11.885 4.684 -6.583 1.00 96.56 175 ILE A O 1
ATOM 1449 N N . LEU A 1 176 ? 10.058 5.993 -6.645 1.00 95.88 176 LEU A N 1
ATOM 1450 C CA . LEU A 1 176 ? 10.695 7.169 -6.040 1.00 95.88 176 LEU A CA 1
ATOM 1451 C C . LEU A 1 176 ? 11.036 6.934 -4.566 1.00 95.88 176 LEU A C 1
ATOM 1453 O O . LEU A 1 176 ? 12.150 7.251 -4.137 1.00 95.88 176 LEU A O 1
ATOM 1457 N N . VAL A 1 177 ? 10.137 6.312 -3.799 1.00 95.75 177 VAL A N 1
ATOM 1458 C CA . VAL A 1 177 ? 10.417 5.931 -2.404 1.00 95.75 177 VAL A CA 1
ATOM 1459 C C . VAL A 1 177 ? 11.585 4.958 -2.317 1.00 95.75 177 VAL A C 1
ATOM 1461 O O . VAL A 1 177 ? 12.475 5.148 -1.482 1.00 95.75 177 VAL A O 1
ATOM 1464 N N . PHE A 1 178 ? 11.636 3.950 -3.189 1.00 95.00 178 PHE A N 1
ATOM 1465 C CA . PHE A 1 178 ? 12.764 3.017 -3.244 1.00 95.00 178 PHE A CA 1
ATOM 1466 C C . PHE A 1 178 ? 14.066 3.722 -3.610 1.00 95.00 178 PHE A C 1
ATOM 1468 O O . PHE A 1 178 ? 15.073 3.545 -2.920 1.00 95.00 178 PHE A O 1
ATOM 1475 N N . ASN A 1 179 ? 14.034 4.584 -4.624 1.00 93.56 179 ASN A N 1
ATOM 1476 C CA . ASN A 1 179 ? 15.177 5.386 -5.034 1.00 93.56 179 ASN A CA 1
ATOM 1477 C C . ASN A 1 179 ? 15.734 6.220 -3.860 1.00 93.56 179 ASN A C 1
ATOM 1479 O O . ASN A 1 179 ? 16.915 6.099 -3.527 1.00 93.56 179 ASN A O 1
ATOM 1483 N N . ASN A 1 180 ? 14.865 6.940 -3.142 1.00 93.94 180 ASN A N 1
ATOM 1484 C CA . ASN A 1 180 ? 15.210 7.764 -1.969 1.00 93.94 180 ASN A CA 1
ATOM 1485 C C . ASN A 1 180 ? 15.640 6.947 -0.731 1.00 93.94 180 ASN A C 1
ATOM 1487 O O . ASN A 1 180 ? 16.271 7.463 0.203 1.00 93.94 180 ASN A O 1
ATOM 1491 N N . SER A 1 181 ? 15.302 5.659 -0.704 1.00 93.12 181 SER A N 1
ATOM 1492 C CA . SER A 1 181 ? 15.635 4.737 0.385 1.00 93.12 181 SER A CA 1
ATOM 1493 C C . SER A 1 181 ? 16.916 3.940 0.129 1.00 93.12 181 SER A C 1
ATOM 1495 O O . SER A 1 181 ? 17.497 3.420 1.079 1.00 93.12 181 SER A O 1
ATOM 1497 N N . SER A 1 182 ? 17.358 3.841 -1.127 1.00 88.81 182 SER A N 1
ATOM 1498 C CA . SER A 1 182 ? 18.369 2.874 -1.567 1.00 88.81 182 SER A CA 1
ATOM 1499 C C . SER A 1 182 ? 19.821 3.249 -1.252 1.00 88.81 182 SER A C 1
ATOM 1501 O O . SER A 1 182 ? 20.655 2.359 -1.104 1.00 88.81 182 SER A O 1
ATOM 1503 N N . GLY A 1 183 ? 20.136 4.546 -1.153 1.00 88.75 183 GLY A N 1
ATOM 1504 C CA . GLY A 1 183 ? 21.516 5.024 -0.988 1.00 88.75 183 GLY A CA 1
ATOM 1505 C C . GLY A 1 183 ? 22.436 4.705 -2.177 1.00 88.75 183 GLY A C 1
ATOM 1506 O O . GLY A 1 183 ? 23.649 4.629 -1.997 1.00 88.75 183 GLY A O 1
ATOM 1507 N N . LEU A 1 184 ? 21.872 4.472 -3.368 1.00 88.56 184 LEU A N 1
ATOM 1508 C CA . LEU A 1 184 ? 22.629 4.135 -4.574 1.00 88.56 184 LEU A CA 1
ATOM 1509 C C . LEU A 1 184 ? 23.457 5.314 -5.121 1.00 88.56 184 LEU A C 1
ATOM 1511 O O . LEU A 1 184 ? 23.165 6.470 -4.810 1.00 88.56 184 LEU A O 1
ATOM 1515 N N . PRO A 1 185 ? 24.462 5.041 -5.979 1.00 93.31 185 PRO A N 1
ATOM 1516 C CA . PRO A 1 185 ? 25.184 6.083 -6.705 1.00 93.31 185 PRO A CA 1
ATOM 1517 C C . PRO A 1 185 ? 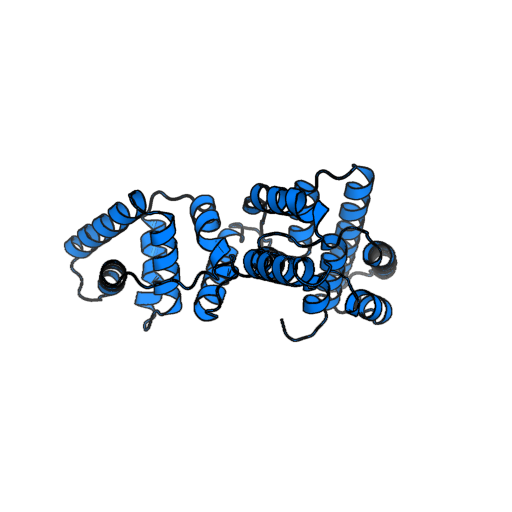24.252 6.977 -7.533 1.00 93.31 185 PRO A C 1
ATOM 1519 O O . PRO A 1 185 ? 23.235 6.518 -8.068 1.00 93.31 185 PRO A O 1
ATOM 1522 N N . VAL A 1 186 ? 24.624 8.251 -7.685 1.00 93.50 186 VAL A N 1
ATOM 1523 C CA . VAL A 1 186 ? 23.795 9.272 -8.348 1.00 93.50 186 VAL A CA 1
ATOM 1524 C C . VAL A 1 186 ? 23.484 8.927 -9.807 1.00 93.50 186 VAL A C 1
ATOM 1526 O O . VAL A 1 186 ? 22.429 9.289 -10.320 1.00 93.50 186 VAL A O 1
ATOM 1529 N N . GLU A 1 187 ? 24.366 8.197 -10.480 1.00 93.12 187 GLU A N 1
ATOM 1530 C CA . GLU A 1 187 ? 24.204 7.739 -11.859 1.00 93.12 187 GLU A CA 1
ATOM 1531 C C . GLU A 1 187 ? 23.075 6.713 -11.976 1.00 93.12 187 GLU A C 1
ATOM 1533 O O . GLU A 1 187 ? 22.254 6.796 -12.892 1.00 93.12 187 GLU A O 1
ATOM 1538 N N . VAL A 1 188 ? 22.999 5.784 -11.018 1.00 90.94 188 VAL A N 1
ATOM 1539 C CA . VAL A 1 188 ? 21.930 4.779 -10.962 1.00 90.94 188 VAL A CA 1
ATOM 1540 C C . VAL A 1 188 ? 20.606 5.461 -10.638 1.00 90.94 188 VAL A C 1
ATOM 1542 O O . VAL A 1 188 ? 19.615 5.234 -11.330 1.00 90.94 188 VAL A O 1
ATOM 1545 N N . ILE A 1 189 ? 20.615 6.372 -9.658 1.00 92.88 189 ILE A N 1
ATOM 1546 C CA . ILE A 1 189 ? 19.453 7.200 -9.314 1.00 92.88 189 ILE A CA 1
ATOM 1547 C C . ILE A 1 189 ? 18.947 7.960 -10.548 1.00 92.88 189 ILE A C 1
ATOM 1549 O O . ILE A 1 189 ? 17.760 7.920 -10.867 1.00 92.88 189 ILE A O 1
ATOM 1553 N N . ARG A 1 190 ? 19.844 8.618 -11.289 1.00 95.25 190 ARG A N 1
ATOM 1554 C CA . ARG A 1 190 ? 19.491 9.387 -12.489 1.00 95.25 190 ARG A CA 1
ATOM 1555 C C . ARG A 1 190 ? 18.862 8.507 -13.564 1.00 95.25 190 ARG A C 1
ATOM 1557 O O . ARG A 1 190 ? 17.888 8.931 -14.176 1.00 95.25 190 ARG A O 1
ATOM 1564 N N . SER A 1 191 ? 19.389 7.303 -13.784 1.00 95.38 191 SER A N 1
ATOM 1565 C CA . SER A 1 191 ? 18.827 6.360 -14.757 1.00 95.38 191 SER A CA 1
ATOM 1566 C C . SER A 1 191 ? 17.409 5.921 -14.376 1.00 95.38 191 SER A C 1
ATOM 1568 O O . SER A 1 191 ? 16.528 5.922 -15.234 1.00 95.38 191 SER A O 1
ATOM 1570 N N . VAL A 1 192 ? 17.159 5.629 -13.095 1.00 95.38 192 VAL A N 1
ATOM 1571 C CA . VAL A 1 192 ? 15.821 5.259 -12.602 1.00 95.38 192 VAL A CA 1
ATOM 1572 C C . VAL A 1 192 ? 14.837 6.421 -12.741 1.00 95.38 192 VAL A C 1
ATOM 1574 O O . VAL A 1 192 ? 13.736 6.228 -13.256 1.00 95.38 192 VAL A O 1
ATOM 1577 N N . LEU A 1 193 ? 15.234 7.631 -12.335 1.00 96.44 193 LEU A N 1
ATOM 1578 C CA . LEU A 1 193 ? 14.399 8.831 -12.462 1.00 96.44 193 LEU A CA 1
ATOM 1579 C C . LEU A 1 193 ? 14.096 9.165 -13.926 1.00 96.44 193 LEU A C 1
ATOM 1581 O O . LEU A 1 193 ? 12.976 9.545 -14.253 1.00 96.44 193 LEU A O 1
ATOM 1585 N N . TRP A 1 194 ? 15.073 8.994 -14.817 1.00 97.62 194 TRP A N 1
ATOM 1586 C CA . TRP A 1 194 ? 14.886 9.224 -16.246 1.00 97.62 194 TRP A CA 1
ATOM 1587 C C . TRP A 1 194 ? 13.893 8.239 -16.867 1.00 97.62 194 TRP A C 1
ATOM 1589 O O . TRP A 1 194 ? 12.975 8.656 -17.574 1.00 97.62 194 TRP A O 1
ATOM 1599 N N . MET A 1 195 ? 14.026 6.947 -16.556 1.00 97.81 195 MET A N 1
ATOM 1600 C CA . MET A 1 195 ? 13.056 5.932 -16.971 1.00 97.81 195 MET A CA 1
ATOM 1601 C C . MET A 1 195 ? 11.653 6.273 -16.454 1.00 97.81 195 MET A C 1
ATOM 1603 O O . MET A 1 195 ? 10.705 6.284 -17.238 1.00 97.81 195 MET A O 1
ATOM 1607 N N . GLN A 1 196 ? 11.520 6.570 -15.156 1.00 97.25 196 GLN A N 1
ATOM 1608 C CA . GLN A 1 196 ? 10.235 6.917 -14.546 1.00 97.25 196 GLN A CA 1
ATOM 1609 C C . GLN A 1 196 ? 9.602 8.133 -15.234 1.00 97.25 196 GLN A C 1
ATOM 1611 O O . GLN A 1 196 ? 8.410 8.104 -15.546 1.00 97.25 196 GLN A O 1
ATOM 1616 N N . HIS A 1 197 ? 10.403 9.155 -15.545 1.00 97.75 197 HIS A N 1
ATOM 1617 C CA . HIS A 1 197 ? 9.950 10.341 -16.260 1.00 97.75 197 HIS A CA 1
ATOM 1618 C C . HIS A 1 197 ? 9.431 9.996 -17.660 1.00 97.75 197 HIS A C 1
ATOM 1620 O O . HIS A 1 197 ? 8.315 10.379 -18.003 1.00 97.75 197 HIS A O 1
ATOM 1626 N N . LEU A 1 198 ? 10.196 9.245 -18.459 1.00 98.25 198 LEU A N 1
ATOM 1627 C CA . LEU A 1 198 ? 9.789 8.870 -19.817 1.00 98.25 198 LEU A CA 1
ATOM 1628 C C . LEU A 1 198 ? 8.509 8.029 -19.832 1.00 98.25 198 LEU A C 1
ATOM 1630 O O . LEU A 1 198 ? 7.627 8.281 -20.654 1.00 98.25 198 LEU A O 1
ATOM 1634 N N . VAL A 1 199 ? 8.381 7.077 -18.903 1.00 98.06 199 VAL A N 1
ATOM 1635 C CA . VAL A 1 199 ? 7.150 6.295 -18.723 1.00 98.06 199 VAL A CA 1
ATOM 1636 C C . VAL A 1 199 ? 5.980 7.217 -18.385 1.00 98.06 199 VAL A C 1
ATOM 1638 O O . VAL A 1 199 ? 4.945 7.145 -19.045 1.00 98.06 199 VAL A O 1
ATOM 1641 N N . GLY A 1 200 ? 6.153 8.125 -17.420 1.00 97.06 200 GLY A N 1
ATOM 1642 C CA . GLY A 1 200 ? 5.123 9.090 -17.032 1.00 97.06 200 GLY A CA 1
ATOM 1643 C C . GLY A 1 200 ? 4.681 9.995 -18.187 1.00 97.06 200 GLY A C 1
ATOM 1644 O O . GLY A 1 200 ? 3.482 10.176 -18.397 1.00 97.06 200 GLY A O 1
ATOM 1645 N N . VAL A 1 201 ? 5.621 10.514 -18.987 1.00 97.75 201 VAL A N 1
ATOM 1646 C CA . VAL A 1 201 ? 5.305 11.351 -20.160 1.00 97.75 201 VAL A CA 1
ATOM 1647 C C . VAL A 1 201 ? 4.578 10.543 -21.235 1.00 97.75 201 VAL A C 1
ATOM 1649 O O . VAL A 1 201 ? 3.606 11.039 -21.803 1.00 97.75 201 VAL A O 1
ATOM 1652 N N . ALA A 1 202 ? 5.003 9.307 -21.513 1.00 98.06 202 ALA A N 1
ATOM 1653 C CA . ALA A 1 202 ? 4.341 8.450 -22.496 1.00 98.06 202 ALA A CA 1
ATOM 1654 C C . ALA A 1 202 ? 2.899 8.105 -22.082 1.00 98.06 202 ALA A C 1
ATOM 1656 O O . ALA A 1 202 ? 1.997 8.220 -22.912 1.00 98.06 202 ALA A O 1
ATOM 1657 N N . VAL A 1 203 ? 2.668 7.762 -20.808 1.00 97.06 203 VAL A N 1
ATOM 1658 C CA . VAL A 1 203 ? 1.320 7.520 -20.256 1.00 97.06 203 VAL A CA 1
ATOM 1659 C C . VAL A 1 203 ? 0.457 8.772 -20.374 1.00 97.06 203 VAL A C 1
ATOM 1661 O O . VAL A 1 203 ? -0.613 8.718 -20.974 1.00 97.06 203 VAL A O 1
ATOM 1664 N N . TRP A 1 204 ? 0.946 9.915 -19.884 1.00 97.06 204 TRP A N 1
ATOM 1665 C CA . TRP A 1 204 ? 0.188 11.165 -19.919 1.00 97.06 204 TRP A CA 1
ATOM 1666 C C . TRP A 1 204 ? -0.181 11.572 -21.351 1.00 97.06 204 TRP A C 1
ATOM 1668 O O . TRP A 1 204 ? -1.330 11.932 -21.616 1.00 97.06 204 TRP A O 1
ATOM 1678 N N . ARG A 1 205 ? 0.763 11.485 -22.300 1.00 98.00 205 ARG A N 1
ATOM 1679 C CA . ARG A 1 205 ? 0.483 11.803 -23.708 1.00 98.00 205 ARG A CA 1
ATOM 1680 C C . ARG A 1 205 ? -0.542 10.849 -24.314 1.00 98.00 205 ARG A C 1
ATOM 1682 O O . ARG A 1 205 ? -1.421 11.314 -25.035 1.00 98.00 205 ARG A O 1
ATOM 1689 N N . HIS A 1 206 ? -0.444 9.555 -24.008 1.00 97.19 206 HIS A N 1
ATOM 1690 C CA . HIS A 1 206 ? -1.397 8.549 -24.468 1.00 97.19 206 HIS A CA 1
ATOM 1691 C C . HIS A 1 206 ? -2.817 8.832 -23.954 1.00 97.19 206 HIS A C 1
ATOM 1693 O O . HIS A 1 206 ? -3.749 8.928 -24.753 1.00 97.19 206 HIS A O 1
ATOM 1699 N N . GLU A 1 207 ? -2.973 9.052 -22.647 1.00 96.12 207 GLU A N 1
ATOM 1700 C CA . GLU A 1 207 ? -4.264 9.347 -22.002 1.00 96.12 207 GLU A CA 1
ATOM 1701 C C . GLU A 1 207 ? -4.905 10.636 -22.539 1.00 96.12 207 GLU A C 1
ATOM 1703 O O . GLU A 1 207 ? -6.126 10.727 -22.669 1.00 96.12 207 GLU A O 1
ATOM 1708 N N . ASN A 1 208 ? -4.082 11.614 -22.927 1.00 97.31 208 ASN A N 1
ATOM 1709 C CA . ASN A 1 208 ? -4.528 12.899 -23.468 1.00 97.31 208 ASN A CA 1
ATOM 1710 C C . ASN A 1 208 ? -4.530 12.962 -25.008 1.00 97.31 208 ASN A C 1
ATOM 1712 O O . ASN A 1 208 ? -4.734 14.035 -25.575 1.00 97.31 208 ASN A O 1
ATOM 1716 N N . LYS A 1 209 ? -4.344 11.826 -25.697 1.00 96.69 209 LYS A N 1
ATOM 1717 C CA . LYS A 1 209 ? -4.413 11.700 -27.168 1.00 96.69 209 LYS A CA 1
ATOM 1718 C C . LYS A 1 209 ? -3.437 12.609 -27.933 1.00 96.69 209 LYS A C 1
ATOM 1720 O O . LYS A 1 209 ? -3.720 13.013 -29.061 1.00 96.69 209 LYS A O 1
ATOM 1725 N N . PHE A 1 210 ? -2.287 12.920 -27.341 1.00 97.38 210 PHE A N 1
ATOM 1726 C CA . PHE A 1 210 ? -1.178 13.561 -28.049 1.00 97.38 210 PHE A CA 1
ATOM 1727 C C . PHE A 1 210 ? -0.392 12.531 -28.861 1.00 97.38 210 PHE A C 1
ATOM 1729 O O . PHE A 1 210 ? -0.379 11.349 -28.525 1.00 97.38 210 PHE A O 1
ATOM 1736 N N . ASP A 1 211 ? 0.327 12.981 -29.893 1.00 95.94 211 ASP A N 1
ATOM 1737 C CA . ASP A 1 211 ? 1.332 12.131 -30.528 1.00 95.94 211 ASP A CA 1
ATOM 1738 C C . ASP A 1 211 ? 2.463 11.815 -29.534 1.00 95.94 211 ASP A C 1
ATOM 1740 O O . ASP A 1 211 ? 3.013 12.689 -28.846 1.00 95.94 211 ASP A O 1
ATOM 1744 N N . PHE A 1 212 ? 2.778 10.531 -29.423 1.00 96.62 212 PHE A N 1
ATOM 1745 C CA . PHE A 1 212 ? 3.653 9.999 -28.389 1.00 96.62 212 PHE A CA 1
ATOM 1746 C C . PHE A 1 212 ? 4.572 8.887 -28.879 1.00 96.62 212 PHE A C 1
ATOM 1748 O O . PHE A 1 212 ? 5.237 8.281 -28.044 1.00 96.62 212 PHE A O 1
ATOM 1755 N N . LYS A 1 213 ? 4.658 8.630 -30.192 1.00 96.69 213 LYS A N 1
ATOM 1756 C CA . LYS A 1 213 ? 5.472 7.527 -30.728 1.00 96.69 213 LYS A CA 1
ATOM 1757 C C . LYS A 1 213 ? 6.932 7.606 -30.270 1.00 96.69 213 LYS A C 1
ATOM 1759 O O . LYS A 1 213 ? 7.426 6.662 -29.665 1.00 96.69 213 LYS A O 1
ATOM 1764 N N . ASP A 1 214 ? 7.576 8.758 -30.447 1.00 96.94 214 ASP A N 1
ATOM 1765 C CA . ASP A 1 214 ? 8.981 8.942 -30.056 1.00 96.94 214 ASP A CA 1
ATOM 1766 C C . ASP A 1 214 ? 9.186 8.784 -28.540 1.00 96.94 214 ASP A C 1
ATOM 1768 O O . ASP A 1 214 ? 10.182 8.226 -28.082 1.00 96.94 214 ASP A O 1
ATOM 1772 N N . THR A 1 215 ? 8.223 9.253 -27.737 1.00 97.12 215 THR A N 1
ATOM 1773 C CA . THR A 1 215 ? 8.269 9.106 -26.274 1.00 97.12 215 THR A CA 1
ATOM 1774 C C . THR A 1 215 ? 8.042 7.656 -25.853 1.00 97.12 215 THR A C 1
ATOM 1776 O O . THR A 1 215 ? 8.707 7.180 -24.936 1.00 97.12 215 THR A O 1
ATOM 1779 N N . LEU A 1 216 ? 7.135 6.942 -26.524 1.00 97.69 216 LEU A N 1
ATOM 1780 C CA . LEU A 1 216 ? 6.879 5.526 -26.292 1.00 97.69 216 LEU A CA 1
ATOM 1781 C C . LEU A 1 216 ? 8.118 4.692 -26.611 1.00 97.69 216 LEU A C 1
ATOM 1783 O O . LEU A 1 216 ? 8.496 3.853 -25.799 1.00 97.69 216 LEU A O 1
ATOM 1787 N N . ASP A 1 217 ? 8.766 4.944 -27.748 1.00 98.06 217 ASP A N 1
ATOM 1788 C CA . ASP A 1 217 ? 9.980 4.236 -28.159 1.00 98.06 217 ASP A CA 1
ATOM 1789 C C . ASP A 1 217 ? 11.129 4.500 -27.171 1.00 98.06 217 ASP A C 1
ATOM 1791 O O . ASP A 1 217 ? 11.800 3.563 -26.727 1.00 98.06 217 ASP A O 1
ATOM 1795 N N . ALA A 1 218 ? 11.302 5.752 -26.730 1.00 98.19 218 ALA A N 1
ATOM 1796 C CA . ALA A 1 218 ? 12.276 6.103 -25.697 1.00 98.19 218 ALA A CA 1
ATOM 1797 C C . ALA A 1 218 ? 11.981 5.408 -24.354 1.00 98.19 218 ALA A C 1
ATOM 1799 O O . ALA A 1 218 ? 12.884 4.837 -23.739 1.00 98.19 218 ALA A O 1
ATOM 1800 N N . ALA A 1 219 ? 10.721 5.408 -23.911 1.00 98.19 219 ALA A N 1
ATOM 1801 C CA . ALA A 1 219 ? 10.303 4.735 -22.684 1.00 98.19 219 ALA A CA 1
ATOM 1802 C C . ALA A 1 219 ? 10.502 3.212 -22.773 1.00 98.19 219 ALA A C 1
ATOM 1804 O O . ALA A 1 219 ? 11.047 2.614 -21.847 1.00 98.19 219 ALA A O 1
ATOM 1805 N N . LYS A 1 220 ? 10.141 2.582 -23.900 1.00 98.12 220 LYS A N 1
ATOM 1806 C CA . LYS A 1 220 ? 10.361 1.147 -24.147 1.00 98.12 220 LYS A CA 1
ATOM 1807 C C . LYS A 1 220 ? 11.840 0.776 -24.150 1.00 98.12 220 LYS A C 1
ATOM 1809 O O . LYS A 1 220 ? 12.186 -0.293 -23.650 1.00 98.12 220 LYS A O 1
ATOM 1814 N N . ASN A 1 221 ? 12.706 1.645 -24.668 1.00 98.12 221 ASN A N 1
ATOM 1815 C CA . ASN A 1 221 ? 14.152 1.446 -24.623 1.00 98.12 221 ASN A CA 1
ATOM 1816 C C . ASN A 1 221 ? 14.690 1.475 -23.182 1.00 98.12 221 ASN A C 1
ATOM 1818 O O . ASN A 1 221 ? 15.477 0.608 -22.807 1.00 98.12 221 ASN A O 1
ATOM 1822 N N . GLU A 1 222 ? 14.248 2.422 -22.348 1.00 98.12 222 GLU A N 1
ATOM 1823 C CA . GLU A 1 222 ? 14.648 2.444 -20.933 1.00 98.12 222 GLU A CA 1
ATOM 1824 C C . GLU A 1 222 ? 14.060 1.269 -20.139 1.00 98.12 222 GLU A C 1
ATOM 1826 O O . GLU A 1 222 ? 14.774 0.663 -19.340 1.00 98.12 222 GLU A O 1
ATOM 1831 N N . ILE A 1 223 ? 12.812 0.868 -20.412 1.00 97.81 223 ILE A N 1
ATOM 1832 C CA . ILE A 1 223 ? 12.216 -0.357 -19.856 1.00 97.81 223 ILE A CA 1
ATOM 1833 C C . ILE A 1 223 ? 13.068 -1.585 -20.215 1.00 97.81 223 ILE A C 1
ATOM 1835 O O . ILE A 1 223 ? 13.366 -2.398 -19.339 1.00 97.81 223 ILE A O 1
ATOM 1839 N N . GLY A 1 224 ? 13.511 -1.690 -21.472 1.00 97.81 224 GLY A N 1
ATOM 1840 C CA . GLY A 1 224 ? 14.375 -2.771 -21.953 1.00 97.81 224 GLY A CA 1
ATOM 1841 C C . GLY A 1 224 ? 15.738 -2.831 -21.259 1.00 97.81 224 GLY A C 1
ATOM 1842 O O . GLY A 1 224 ? 16.299 -3.909 -21.087 1.00 97.81 224 GLY A O 1
ATOM 1843 N N . LYS A 1 225 ? 16.265 -1.701 -20.778 1.00 97.56 225 LYS A N 1
ATOM 1844 C CA . LYS A 1 225 ? 17.457 -1.688 -19.912 1.00 97.56 225 LYS A CA 1
ATOM 1845 C C . LYS A 1 225 ? 17.109 -2.097 -18.481 1.00 97.56 225 LYS A C 1
ATOM 1847 O O . LYS A 1 225 ? 17.836 -2.865 -17.854 1.00 97.56 225 LYS A O 1
ATOM 1852 N N . ALA A 1 226 ? 15.991 -1.595 -17.963 1.00 96.81 226 ALA A N 1
ATOM 1853 C CA . ALA A 1 226 ? 15.574 -1.768 -16.578 1.00 96.81 226 ALA A CA 1
ATOM 1854 C C . ALA A 1 226 ? 15.173 -3.206 -16.218 1.00 96.81 226 ALA A C 1
ATOM 1856 O O . ALA A 1 226 ? 15.407 -3.621 -15.082 1.00 96.81 226 ALA A O 1
ATOM 1857 N N . VAL A 1 227 ? 14.660 -3.994 -17.172 1.00 97.19 227 VAL A N 1
ATOM 1858 C CA . VAL A 1 227 ? 14.422 -5.443 -16.992 1.00 97.19 227 VAL A CA 1
ATOM 1859 C C . VAL A 1 227 ? 15.702 -6.209 -16.628 1.00 97.19 227 VAL A C 1
ATOM 1861 O O . VAL A 1 227 ? 15.632 -7.219 -15.935 1.00 97.19 227 VAL A O 1
ATOM 1864 N N . HIS A 1 228 ? 16.880 -5.704 -17.003 1.00 95.62 228 HIS A N 1
ATOM 1865 C CA . HIS A 1 228 ? 18.178 -6.292 -16.654 1.00 95.62 228 HIS A CA 1
ATOM 1866 C C . HIS A 1 228 ? 18.831 -5.662 -15.417 1.00 95.62 228 HIS A C 1
ATOM 1868 O O . HIS A 1 228 ? 19.976 -5.977 -15.093 1.00 95.62 228 HIS A O 1
ATOM 1874 N N . SER A 1 229 ? 18.138 -4.759 -14.719 1.00 94.19 229 SER A N 1
ATOM 1875 C CA . SER A 1 229 ? 18.679 -4.119 -13.522 1.00 94.19 229 SER A CA 1
ATOM 1876 C C . SER A 1 229 ? 19.021 -5.159 -12.459 1.00 94.19 229 SER A C 1
ATOM 1878 O O . SER A 1 229 ? 18.222 -6.044 -12.168 1.00 94.19 229 SER A O 1
ATOM 1880 N N . GLN A 1 230 ? 20.172 -5.010 -11.803 1.00 91.88 230 GLN A N 1
ATOM 1881 C CA . GLN A 1 230 ? 20.533 -5.818 -10.630 1.00 91.88 230 GLN A CA 1
ATOM 1882 C C . GLN A 1 230 ? 19.598 -5.572 -9.429 1.00 91.88 230 GLN A C 1
ATOM 1884 O O . GLN A 1 230 ? 19.540 -6.372 -8.499 1.00 91.88 230 GLN A O 1
ATOM 1889 N N . HIS A 1 231 ? 18.850 -4.467 -9.436 1.00 91.25 231 HIS A N 1
ATOM 1890 C CA . HIS A 1 231 ? 17.949 -4.092 -8.356 1.00 91.25 231 HIS A CA 1
ATOM 1891 C C . HIS A 1 231 ? 16.543 -4.640 -8.623 1.00 91.25 231 HIS A C 1
ATOM 1893 O O . HIS A 1 231 ? 15.833 -4.144 -9.497 1.00 91.25 231 HIS A O 1
ATOM 1899 N N . TRP A 1 232 ? 16.118 -5.629 -7.834 1.00 91.69 232 TRP A N 1
ATOM 1900 C CA . TRP A 1 232 ? 14.816 -6.294 -7.993 1.00 91.69 232 TRP A CA 1
ATOM 1901 C C . TRP A 1 232 ? 13.628 -5.323 -7.995 1.00 91.69 232 TRP A C 1
ATOM 1903 O O . TRP A 1 232 ? 12.663 -5.539 -8.716 1.00 91.69 232 TRP A O 1
ATOM 1913 N N . TRP A 1 233 ? 13.698 -4.219 -7.245 1.00 93.50 233 TRP A N 1
ATOM 1914 C CA . TRP A 1 233 ? 12.622 -3.227 -7.181 1.00 93.50 233 TRP A CA 1
ATOM 1915 C C . TRP A 1 233 ? 12.512 -2.380 -8.460 1.00 93.50 233 TRP A C 1
ATOM 1917 O O . TRP A 1 233 ? 11.430 -1.894 -8.776 1.00 93.50 233 TRP A O 1
ATOM 1927 N N . VAL A 1 234 ? 13.594 -2.250 -9.242 1.00 95.75 234 VAL A N 1
ATOM 1928 C CA . VAL A 1 234 ? 13.543 -1.656 -10.591 1.00 95.75 234 VAL A CA 1
ATOM 1929 C C . VAL A 1 234 ? 12.835 -2.611 -11.551 1.00 95.75 234 VAL A C 1
ATOM 1931 O O . VAL A 1 234 ? 11.988 -2.191 -12.333 1.00 95.75 234 VAL A O 1
ATOM 1934 N N . ARG A 1 235 ? 13.125 -3.913 -11.462 1.00 96.25 235 ARG A N 1
ATOM 1935 C CA . ARG A 1 235 ? 12.437 -4.935 -12.267 1.00 96.25 235 ARG A CA 1
ATOM 1936 C C . ARG A 1 235 ? 10.965 -5.079 -11.869 1.00 96.25 235 ARG A C 1
ATOM 1938 O O . ARG A 1 235 ? 10.109 -5.235 -12.735 1.00 96.25 235 ARG A O 1
ATOM 1945 N N . LEU A 1 236 ? 10.651 -4.925 -10.580 1.00 95.81 236 LEU A N 1
ATOM 1946 C CA . LEU A 1 236 ? 9.280 -4.872 -10.068 1.00 95.81 236 LEU A CA 1
ATOM 1947 C C . LEU A 1 236 ? 8.515 -3.662 -10.608 1.00 95.81 236 LEU A C 1
ATOM 1949 O O . LEU A 1 236 ? 7.366 -3.810 -11.013 1.00 95.81 236 LEU A O 1
ATOM 1953 N N . TYR A 1 237 ? 9.155 -2.490 -10.666 1.00 97.62 237 TYR A N 1
ATOM 1954 C CA . TYR A 1 237 ? 8.580 -1.323 -11.331 1.00 97.62 237 TYR A CA 1
ATOM 1955 C C . TYR A 1 237 ? 8.210 -1.639 -12.779 1.00 97.62 237 TYR A C 1
ATOM 1957 O O . TYR A 1 237 ? 7.073 -1.401 -13.177 1.00 97.62 237 TYR A O 1
ATOM 1965 N N . VAL A 1 238 ? 9.127 -2.242 -13.544 1.00 98.00 238 VAL A N 1
ATOM 1966 C CA . VAL A 1 238 ? 8.841 -2.657 -14.924 1.00 98.00 238 VAL A CA 1
ATOM 1967 C C . VAL A 1 238 ? 7.649 -3.613 -14.968 1.00 98.00 238 VAL A C 1
ATOM 1969 O O . VAL A 1 238 ? 6.710 -3.360 -15.717 1.00 98.00 238 VAL A O 1
ATOM 1972 N N . ALA A 1 239 ? 7.628 -4.662 -14.142 1.00 97.31 239 ALA A N 1
ATOM 1973 C CA . ALA A 1 239 ? 6.508 -5.601 -14.077 1.00 97.31 239 ALA A CA 1
ATOM 1974 C C . ALA A 1 239 ? 5.165 -4.898 -13.795 1.00 97.31 239 ALA A C 1
ATOM 1976 O O . ALA A 1 239 ? 4.172 -5.158 -14.479 1.00 97.31 239 ALA A O 1
ATOM 1977 N N . ALA A 1 240 ? 5.144 -3.960 -12.845 1.00 96.94 240 ALA A N 1
ATOM 1978 C CA . ALA A 1 240 ? 3.960 -3.177 -12.515 1.00 96.94 240 ALA A CA 1
ATOM 1979 C C . ALA A 1 240 ? 3.515 -2.261 -13.668 1.00 96.94 240 ALA A C 1
ATOM 1981 O O . ALA A 1 240 ? 2.322 -2.192 -13.960 1.00 96.94 240 ALA A O 1
ATOM 1982 N N . ILE A 1 241 ? 4.449 -1.613 -14.373 1.00 97.69 241 ILE A N 1
ATOM 1983 C CA . ILE A 1 241 ? 4.152 -0.793 -15.559 1.00 97.69 241 ILE A CA 1
ATOM 1984 C C . ILE A 1 241 ? 3.584 -1.646 -16.699 1.00 97.69 241 ILE A C 1
ATOM 1986 O O . ILE A 1 241 ? 2.565 -1.270 -17.277 1.00 97.69 241 ILE A O 1
ATOM 1990 N N . LEU A 1 242 ? 4.177 -2.813 -16.977 1.00 96.38 242 LEU A N 1
ATOM 1991 C CA . LEU A 1 242 ? 3.690 -3.751 -17.997 1.00 96.38 242 LEU A CA 1
ATOM 1992 C C . LEU A 1 242 ? 2.277 -4.267 -17.684 1.00 96.38 242 LEU A C 1
ATOM 1994 O O . LEU A 1 242 ? 1.491 -4.482 -18.607 1.00 96.38 242 LEU A O 1
ATOM 1998 N N . LYS A 1 243 ? 1.952 -4.486 -16.399 1.00 94.81 243 LYS A N 1
ATOM 1999 C CA . LYS A 1 243 ? 0.607 -4.886 -15.949 1.00 94.81 243 LYS A CA 1
ATOM 2000 C C . LYS A 1 243 ? -0.397 -3.735 -16.042 1.00 94.81 243 LYS A C 1
ATOM 2002 O O . LYS A 1 243 ? -1.520 -3.970 -16.474 1.00 94.81 243 LYS A O 1
ATOM 2007 N N . LYS A 1 244 ? -0.011 -2.524 -15.628 1.00 95.12 244 LYS A N 1
ATOM 2008 C CA . LYS A 1 244 ? -0.917 -1.371 -15.499 1.00 95.12 244 LYS A CA 1
ATOM 2009 C C . LYS A 1 244 ? -1.236 -0.694 -16.835 1.00 95.12 244 LYS A C 1
ATOM 2011 O O . LYS A 1 244 ? -2.350 -0.207 -16.997 1.00 95.12 244 LYS A O 1
ATOM 2016 N N . TYR A 1 245 ? -0.295 -0.661 -17.780 1.00 95.94 245 TYR A N 1
ATOM 2017 C CA . TYR A 1 245 ? -0.420 0.128 -19.009 1.00 95.94 245 TYR A CA 1
ATOM 2018 C C . TYR A 1 245 ? -0.189 -0.714 -20.270 1.00 95.94 245 TYR A C 1
ATOM 2020 O O . TYR A 1 245 ? 0.933 -1.121 -20.575 1.00 95.94 245 TYR A O 1
ATOM 2028 N N . GLU A 1 246 ? -1.249 -0.911 -21.057 1.00 95.25 246 GLU A N 1
ATOM 2029 C CA . GLU A 1 246 ? -1.230 -1.750 -22.264 1.00 95.25 246 GLU A CA 1
ATOM 2030 C C . GLU A 1 246 ? -0.224 -1.275 -23.327 1.00 95.25 246 GLU A C 1
ATOM 2032 O O . GLU A 1 246 ? 0.387 -2.095 -24.007 1.00 95.25 246 GLU A O 1
ATOM 2037 N N . ILE A 1 247 ? 0.037 0.033 -23.431 1.00 97.19 247 ILE A N 1
ATOM 2038 C CA . ILE A 1 247 ? 0.994 0.597 -24.403 1.00 97.19 247 ILE A CA 1
ATOM 2039 C C . ILE A 1 247 ? 2.428 0.064 -24.241 1.00 97.19 247 ILE A C 1
ATOM 2041 O O . ILE A 1 247 ? 3.205 0.067 -25.203 1.00 97.19 247 ILE A O 1
ATOM 2045 N N . PHE A 1 248 ? 2.781 -0.416 -23.046 1.00 97.06 248 PHE A N 1
ATOM 2046 C CA . PHE A 1 248 ? 4.079 -1.028 -22.770 1.00 97.06 248 PHE A CA 1
ATOM 2047 C C . PHE A 1 248 ? 4.048 -2.555 -22.819 1.00 97.06 248 PHE A C 1
ATOM 2049 O O . PHE A 1 248 ? 5.094 -3.159 -22.619 1.00 97.06 248 PHE A O 1
ATOM 2056 N N . ASN A 1 249 ? 2.899 -3.183 -23.080 1.00 92.06 249 ASN A N 1
ATOM 2057 C CA . ASN A 1 249 ? 2.725 -4.631 -23.036 1.00 92.06 249 ASN A CA 1
ATOM 2058 C C . ASN A 1 249 ? 3.605 -5.353 -24.076 1.00 92.06 249 ASN A C 1
ATOM 2060 O O . ASN A 1 249 ? 3.217 -5.530 -25.229 1.00 92.06 249 ASN A O 1
ATOM 2064 N N . ASP A 1 250 ? 4.798 -5.759 -23.650 1.00 94.62 250 ASP A N 1
ATOM 2065 C CA . ASP A 1 250 ? 5.806 -6.411 -24.478 1.00 94.62 250 ASP A CA 1
ATOM 2066 C C . ASP A 1 250 ? 6.067 -7.839 -23.971 1.00 94.62 250 ASP A C 1
ATOM 2068 O O . ASP A 1 250 ? 6.524 -8.048 -22.841 1.00 94.62 250 ASP A O 1
ATOM 2072 N N . GLU A 1 251 ? 5.763 -8.840 -24.803 1.00 94.38 251 GLU A N 1
ATOM 2073 C CA . GLU A 1 251 ? 5.879 -10.252 -24.416 1.00 94.38 251 GLU A CA 1
ATOM 2074 C C . GLU A 1 251 ? 7.335 -10.673 -24.175 1.00 94.38 251 GLU A C 1
ATOM 2076 O O . GLU A 1 251 ? 7.586 -11.551 -23.345 1.00 94.38 251 GLU A O 1
ATOM 2081 N N . GLN A 1 252 ? 8.310 -10.033 -24.832 1.00 95.75 252 GLN A N 1
ATOM 2082 C CA . GLN A 1 252 ? 9.723 -10.316 -24.587 1.00 95.75 252 GLN A CA 1
ATOM 2083 C C . GLN A 1 252 ? 10.092 -9.938 -23.149 1.00 95.75 252 GLN A C 1
ATOM 2085 O O . GLN A 1 252 ? 10.675 -10.757 -22.433 1.00 95.75 252 GLN A O 1
ATOM 2090 N N . TYR A 1 253 ? 9.705 -8.741 -22.698 1.00 95.69 253 TYR A N 1
ATOM 2091 C CA . TYR A 1 253 ? 9.974 -8.288 -21.329 1.00 95.69 253 TYR A CA 1
ATOM 2092 C C . TYR A 1 253 ? 9.203 -9.110 -20.294 1.00 95.69 253 TYR A C 1
ATOM 2094 O O . TYR A 1 253 ? 9.771 -9.511 -19.276 1.00 95.69 253 TYR A O 1
ATOM 2102 N N . ARG A 1 254 ? 7.936 -9.447 -20.570 1.00 95.25 254 ARG A N 1
ATOM 2103 C CA . ARG A 1 254 ? 7.151 -10.337 -19.698 1.00 95.25 254 ARG A CA 1
ATOM 2104 C C . ARG A 1 254 ? 7.803 -11.703 -19.541 1.00 95.25 254 ARG A C 1
ATOM 2106 O O . ARG A 1 254 ? 7.872 -12.210 -18.426 1.00 95.25 254 ARG A O 1
ATOM 2113 N N . LYS A 1 255 ? 8.286 -12.302 -20.633 1.00 93.81 255 LYS A N 1
ATOM 2114 C CA . LYS A 1 255 ? 8.972 -13.597 -20.594 1.00 93.81 255 LYS A CA 1
ATOM 2115 C C . LYS A 1 255 ? 10.239 -13.536 -19.744 1.00 93.81 255 LYS A C 1
ATOM 2117 O O . LYS A 1 255 ? 10.447 -14.433 -18.940 1.00 93.81 255 LYS A O 1
ATOM 2122 N N . MET A 1 256 ? 11.036 -12.477 -19.879 1.00 94.12 256 MET A N 1
ATOM 2123 C CA . MET A 1 256 ? 12.247 -12.289 -19.069 1.00 94.12 256 MET A CA 1
ATOM 2124 C C . MET A 1 256 ? 11.936 -12.216 -17.570 1.00 94.12 256 MET A C 1
ATOM 2126 O O . MET A 1 256 ? 12.607 -12.849 -16.764 1.00 94.12 256 MET A O 1
ATOM 2130 N N . LEU A 1 257 ? 10.894 -11.475 -17.198 1.00 95.12 257 LEU A N 1
ATOM 2131 C CA . LEU A 1 257 ? 10.533 -11.241 -15.800 1.00 95.12 257 LEU A CA 1
ATOM 2132 C C . LEU A 1 257 ? 9.710 -12.385 -15.165 1.00 95.12 257 LEU A C 1
ATOM 2134 O O . LEU A 1 257 ? 9.622 -12.471 -13.942 1.00 95.12 257 LEU A O 1
ATOM 2138 N N . LYS A 1 258 ? 9.122 -13.299 -15.953 1.00 93.88 258 LYS A N 1
ATOM 2139 C CA . LYS A 1 258 ? 8.468 -14.521 -15.428 1.00 93.88 258 LYS A CA 1
ATOM 2140 C C . LYS A 1 258 ? 9.453 -15.430 -14.680 1.00 93.88 258 LYS A C 1
ATOM 2142 O O . LYS A 1 258 ? 9.062 -16.090 -13.718 1.00 93.88 258 LYS A O 1
ATOM 2147 N N . ASP A 1 259 ? 10.724 -15.409 -15.076 1.00 91.00 259 ASP A N 1
ATOM 2148 C CA . ASP A 1 259 ? 11.791 -16.238 -14.508 1.00 91.00 259 ASP A CA 1
ATOM 2149 C C . ASP A 1 259 ? 12.681 -15.482 -13.499 1.00 91.00 259 ASP A C 1
ATOM 2151 O O . ASP A 1 259 ? 13.745 -15.973 -13.129 1.00 91.00 259 ASP A O 1
ATOM 2155 N N . ASP A 1 260 ? 12.244 -14.310 -13.016 1.00 93.00 260 ASP A N 1
ATOM 2156 C CA . ASP A 1 260 ? 13.008 -13.457 -12.089 1.00 93.00 260 ASP A CA 1
ATOM 2157 C C . ASP A 1 260 ? 13.444 -14.195 -10.800 1.00 93.00 260 ASP A C 1
ATOM 2159 O O . ASP A 1 260 ? 12.837 -15.174 -10.370 1.00 93.00 260 ASP A O 1
ATOM 2163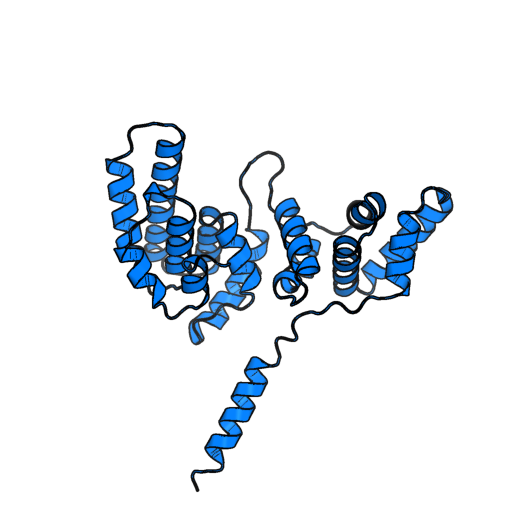 N N . ASP A 1 261 ? 14.491 -13.757 -10.114 1.00 90.31 261 ASP A N 1
ATOM 2164 C CA . ASP A 1 261 ? 14.845 -14.339 -8.811 1.00 90.31 261 ASP A CA 1
ATOM 2165 C C . ASP A 1 261 ? 13.939 -13.815 -7.678 1.00 90.31 261 ASP A C 1
ATOM 2167 O O . ASP A 1 261 ? 13.729 -14.495 -6.666 1.00 90.31 261 ASP A O 1
ATOM 2171 N N . CYS A 1 262 ? 13.329 -12.643 -7.865 1.00 88.69 262 CYS A N 1
ATOM 2172 C CA . CYS A 1 262 ? 12.390 -12.048 -6.930 1.00 88.69 262 CYS A CA 1
ATOM 2173 C C . CYS A 1 262 ? 10.954 -12.535 -7.179 1.00 88.69 262 CYS A C 1
ATOM 2175 O O . CYS A 1 262 ? 10.335 -12.248 -8.203 1.00 88.69 262 CYS A O 1
ATOM 2177 N N . GLN A 1 263 ? 10.371 -13.210 -6.185 1.00 88.75 263 GLN A N 1
ATOM 2178 C CA . GLN A 1 263 ? 8.999 -13.725 -6.260 1.00 88.75 263 GLN A CA 1
ATOM 2179 C C . GLN A 1 263 ? 7.955 -12.627 -6.539 1.00 88.75 263 GLN A C 1
ATOM 2181 O O . GLN A 1 263 ? 7.018 -12.859 -7.297 1.00 88.75 263 GLN A O 1
ATOM 2186 N N . LEU A 1 264 ? 8.131 -11.420 -5.987 1.00 89.62 264 LEU A N 1
ATOM 2187 C CA . LEU A 1 264 ? 7.173 -10.325 -6.179 1.00 89.62 264 LEU A CA 1
ATOM 2188 C C . LEU A 1 264 ? 7.133 -9.837 -7.630 1.00 89.62 264 LEU A C 1
ATOM 2190 O O . LEU A 1 264 ? 6.069 -9.498 -8.135 1.00 89.62 264 LEU A O 1
ATOM 2194 N N . VAL A 1 265 ? 8.277 -9.848 -8.322 1.00 93.19 265 VAL A N 1
ATOM 2195 C CA . VAL A 1 265 ? 8.348 -9.499 -9.749 1.00 93.19 265 VAL A CA 1
ATOM 2196 C C . VAL A 1 265 ? 7.488 -10.464 -10.570 1.00 93.19 265 VAL A C 1
ATOM 2198 O O . VAL A 1 265 ? 6.722 -10.027 -11.427 1.00 93.19 265 VAL A O 1
ATOM 2201 N N . LYS A 1 266 ? 7.537 -11.764 -10.248 1.00 91.38 266 LYS A N 1
ATOM 2202 C CA . LYS A 1 266 ? 6.702 -12.791 -10.895 1.00 91.38 266 LYS A CA 1
ATOM 2203 C C . LYS A 1 266 ? 5.221 -12.598 -10.612 1.00 91.38 266 LYS A C 1
ATOM 2205 O O . LYS A 1 266 ? 4.412 -12.678 -11.533 1.00 91.38 266 LYS A O 1
ATOM 2210 N N . GLU A 1 267 ? 4.869 -12.346 -9.352 1.00 90.56 267 GLU A N 1
ATOM 2211 C CA . GLU A 1 267 ? 3.481 -12.129 -8.919 1.00 90.56 267 GLU A CA 1
ATOM 2212 C C . GLU A 1 267 ? 2.824 -10.966 -9.668 1.00 90.56 267 GLU A C 1
ATOM 2214 O O . GLU A 1 267 ? 1.660 -11.052 -10.038 1.00 90.56 267 GLU A O 1
ATOM 2219 N N . PHE A 1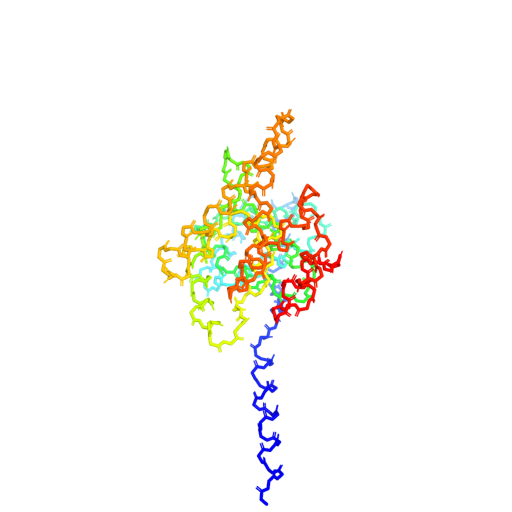 268 ? 3.567 -9.898 -9.964 1.00 90.00 268 PHE A N 1
ATOM 2220 C CA . PHE A 1 268 ? 3.037 -8.772 -10.738 1.00 90.00 268 PHE A CA 1
ATOM 2221 C C . PHE A 1 268 ? 2.805 -9.085 -12.221 1.00 90.00 268 PHE A C 1
ATOM 2223 O O . PHE A 1 268 ? 2.146 -8.306 -12.904 1.00 90.00 268 PHE A O 1
ATOM 2230 N N . LEU A 1 269 ? 3.307 -10.207 -12.737 1.00 85.56 269 LEU A N 1
ATOM 2231 C CA . LEU A 1 269 ? 3.099 -10.627 -14.125 1.00 85.56 269 LEU A CA 1
ATOM 2232 C C . LEU A 1 269 ? 2.122 -11.792 -14.265 1.00 85.56 269 LEU A C 1
ATOM 2234 O O . LEU A 1 269 ? 1.470 -11.900 -15.305 1.00 85.56 269 LEU A O 1
ATOM 2238 N N . GLY A 1 270 ? 2.025 -12.648 -13.246 1.00 73.00 270 GLY A N 1
ATOM 2239 C CA . GLY A 1 270 ? 0.982 -13.663 -13.124 1.00 73.00 270 GLY A CA 1
ATOM 2240 C C . GLY A 1 270 ? -0.343 -12.999 -12.757 1.00 73.00 270 GLY A C 1
ATOM 2241 O O . GLY A 1 270 ? -0.412 -12.246 -11.796 1.00 73.00 270 GLY A O 1
ATOM 2242 N N . GLY A 1 271 ? -1.396 -13.234 -13.535 1.00 56.44 271 GLY A N 1
ATOM 2243 C CA . GLY A 1 271 ? -2.673 -12.513 -13.455 1.00 56.44 271 GLY A CA 1
ATOM 2244 C C . GLY A 1 271 ? -3.491 -12.634 -12.158 1.00 56.44 271 GLY A C 1
ATOM 2245 O O . GLY A 1 271 ? -4.610 -12.142 -12.153 1.00 56.44 271 GLY A O 1
ATOM 2246 N N . ASP A 1 272 ? -2.960 -13.208 -11.075 1.00 46.62 272 ASP A N 1
ATOM 2247 C CA . ASP A 1 272 ? -3.728 -13.616 -9.886 1.00 46.62 272 ASP A CA 1
ATOM 2248 C C . ASP A 1 272 ? -3.152 -13.063 -8.565 1.00 46.62 272 ASP A C 1
ATOM 2250 O O . ASP A 1 272 ? -3.032 -13.780 -7.569 1.00 46.62 272 ASP A O 1
ATOM 2254 N N . GLY A 1 273 ? -2.762 -11.787 -8.566 1.00 43.38 273 GLY A N 1
ATOM 2255 C CA . GLY A 1 273 ? -2.393 -11.036 -7.359 1.00 43.38 273 GLY A CA 1
ATOM 2256 C C . GLY A 1 273 ? -3.436 -9.993 -7.007 1.00 43.38 273 GLY A C 1
ATOM 2257 O O . GLY A 1 273 ? -3.744 -9.188 -7.921 1.00 43.38 273 GLY A O 1
#